Protein AF-A0A397DH26-F1 (afdb_monomer)

Foldseek 3Di:
DVVLLVVLCVLPVVPSVVLVVVLVVVLVVVVVVVVVVQVPDPDDDPVVVVVVVVVSVVVNVVVVVVSSVVSPVQQDPCWGAPDDDDPNTDNPDDDPVVCCVDCVVCPPPPPDDPPDPPDPPPPPPPPDDDDDDDDDDDDDDPVVVVVVVVVVVVVVVVVVVVVVVVVVVVVVVVVD

Mean predicted aligned error: 16.6 Å

Sequence (176 aa):
VFDFVNNWSLLRFNQINADVRAEAAVWQARAMDQQLQWRKQPTVNASQLQAANNLFADQVFDAWWALAWRLVSKFTDGFVTTGEGAGQMQIPGYPAAWLRQTEFNNWPGKTFRPPVAEMPTVLATTTSFADPLDGGNGGRGVWQSLALVVAGVAVGVWGQRVRERYARRRSYDRLL

Organism: Aphanomyces astaci (NCBI:txid112090)

pLDDT: mean 76.98, std 21.49, range [28.95, 98.5]

Solvent-accessible surface area (backbone atoms only — not comparable to full-atom values): 10808 Å² total; per-residue (Å²): 102,68,68,54,48,55,59,58,27,65,80,46,45,82,61,45,47,49,57,52,49,55,54,51,50,56,56,50,51,52,51,52,52,53,53,56,56,58,71,69,46,95,70,81,57,68,69,59,53,49,52,52,51,52,53,50,52,51,52,52,52,53,48,49,49,54,48,44,53,52,48,51,66,27,52,44,97,80,30,44,38,82,53,91,54,94,81,25,60,39,75,78,77,74,58,67,75,59,44,62,77,39,78,63,63,57,60,67,60,92,77,63,71,75,77,81,69,81,66,79,79,72,75,76,77,74,79,80,83,79,84,84,88,82,88,81,90,77,98,72,59,73,69,59,60,50,49,52,52,54,49,53,51,51,51,50,55,49,52,50,54,50,49,54,54,54,50,53,52,58,54,50,70,74,76,108

Radius of gyration: 34.17 Å; Cα contacts (8 Å, |Δi|>4): 56; chains: 1; bounding box: 88×41×90 Å

Secondary structure (DSSP, 8-state):
-HHHHHHHHGGGHHHHHHHHHHHHHHHHHHHHHHHHHHHT-SS--HHHHHHHHHHHHHHHHHHHHHHHHHHHHHS-TT-EES-SSTTSEE---S-HHHHTTSGGGGTTTTT------------------------------HHHHHHHHHHHHHHHHHHHHHHHHHHHHHHHTTT-

Structure (mmCIF, N/CA/C/O backbone):
data_AF-A0A397DH26-F1
#
_entry.id   AF-A0A397DH26-F1
#
loop_
_atom_site.group_PDB
_atom_site.id
_atom_site.type_symbol
_atom_site.label_atom_id
_atom_site.label_alt_id
_atom_site.label_comp_id
_atom_site.label_asym_id
_atom_site.label_entity_id
_atom_site.label_seq_id
_atom_site.pdbx_PDB_ins_code
_atom_site.Cartn_x
_atom_site.Cartn_y
_atom_site.Cartn_z
_atom_site.occupancy
_atom_site.B_iso_or_equiv
_atom_site.auth_seq_id
_atom_site.auth_comp_id
_atom_site.auth_asym_id
_atom_site.auth_atom_id
_atom_site.pdbx_PDB_model_num
ATOM 1 N N . VAL A 1 1 ? -12.059 1.068 -1.840 1.00 94.50 1 VAL A N 1
ATOM 2 C CA . VAL A 1 1 ? -10.580 1.166 -1.742 1.00 94.50 1 VAL A CA 1
ATOM 3 C C . VAL A 1 1 ? -9.895 -0.200 -1.743 1.00 94.50 1 VAL A C 1
ATOM 5 O O . VAL A 1 1 ? -8.936 -0.365 -2.482 1.00 94.50 1 VAL A O 1
ATOM 8 N N . PHE A 1 2 ? -10.389 -1.198 -1.000 1.00 96.94 2 PHE A N 1
ATOM 9 C CA . PHE A 1 2 ? -9.792 -2.543 -0.982 1.00 96.94 2 PHE A CA 1
ATOM 10 C C . PHE A 1 2 ? -9.694 -3.181 -2.376 1.00 96.94 2 PHE A C 1
ATOM 12 O O . PHE A 1 2 ? -8.602 -3.575 -2.774 1.00 96.94 2 PHE A O 1
ATOM 19 N N . ASP A 1 3 ? -10.779 -3.166 -3.159 1.00 97.62 3 ASP A N 1
ATOM 20 C CA . ASP A 1 3 ? -10.766 -3.685 -4.538 1.00 97.62 3 ASP A CA 1
ATOM 21 C C . ASP A 1 3 ? -9.810 -2.917 -5.452 1.00 97.62 3 ASP A C 1
ATOM 23 O O . ASP A 1 3 ? -9.165 -3.503 -6.317 1.00 97.62 3 ASP A O 1
ATOM 27 N N . PHE A 1 4 ? -9.674 -1.605 -5.237 1.00 97.00 4 PHE A N 1
ATOM 28 C CA . PHE A 1 4 ? -8.713 -0.789 -5.973 1.00 97.00 4 PHE A CA 1
ATOM 29 C C . PHE A 1 4 ? -7.282 -1.258 -5.695 1.00 97.00 4 PHE A C 1
ATOM 31 O O . PHE A 1 4 ? -6.547 -1.545 -6.633 1.00 97.00 4 PHE A O 1
ATOM 38 N N . VAL A 1 5 ? -6.906 -1.399 -4.419 1.00 97.44 5 VAL A N 1
ATOM 39 C CA . VAL A 1 5 ? -5.576 -1.899 -4.035 1.00 97.44 5 VAL A CA 1
ATOM 40 C C . VAL A 1 5 ? -5.358 -3.318 -4.562 1.00 97.44 5 VAL A C 1
ATOM 42 O O . VAL A 1 5 ? -4.279 -3.610 -5.073 1.00 97.44 5 VAL A O 1
ATOM 45 N N . ASN A 1 6 ? -6.379 -4.179 -4.503 1.00 96.12 6 ASN A N 1
ATOM 46 C CA . ASN A 1 6 ? -6.306 -5.541 -5.024 1.00 96.12 6 ASN A CA 1
ATOM 47 C C . ASN A 1 6 ? -6.006 -5.550 -6.530 1.00 96.12 6 ASN A C 1
ATOM 49 O O . ASN A 1 6 ? -5.027 -6.160 -6.956 1.00 96.12 6 ASN A O 1
ATOM 53 N N . ASN A 1 7 ? -6.777 -4.799 -7.319 1.00 95.50 7 ASN A N 1
ATOM 54 C CA . ASN A 1 7 ? -6.571 -4.682 -8.762 1.00 95.50 7 ASN A CA 1
ATOM 55 C C . ASN A 1 7 ? -5.215 -4.044 -9.098 1.00 95.50 7 ASN A C 1
ATOM 57 O O . ASN A 1 7 ? -4.496 -4.548 -9.959 1.00 95.50 7 ASN A O 1
ATOM 61 N N . TRP A 1 8 ? -4.820 -2.984 -8.385 1.00 94.25 8 TRP A N 1
ATOM 62 C CA . TRP A 1 8 ? -3.523 -2.325 -8.578 1.00 94.25 8 TRP A CA 1
ATOM 63 C C . TRP A 1 8 ? -2.354 -3.272 -8.293 1.00 94.25 8 TRP A C 1
ATOM 65 O O . TRP A 1 8 ? -1.344 -3.262 -8.995 1.00 94.25 8 TRP A O 1
ATOM 75 N N . SER A 1 9 ? -2.506 -4.149 -7.297 1.00 94.25 9 SER A N 1
ATOM 76 C CA . SER A 1 9 ? -1.474 -5.112 -6.913 1.00 94.25 9 SER A CA 1
ATOM 77 C C . SER A 1 9 ? -1.132 -6.121 -8.007 1.00 94.25 9 SER A C 1
ATOM 79 O O . SER A 1 9 ? -0.020 -6.651 -8.010 1.00 94.25 9 SER A O 1
ATOM 81 N N . LEU A 1 10 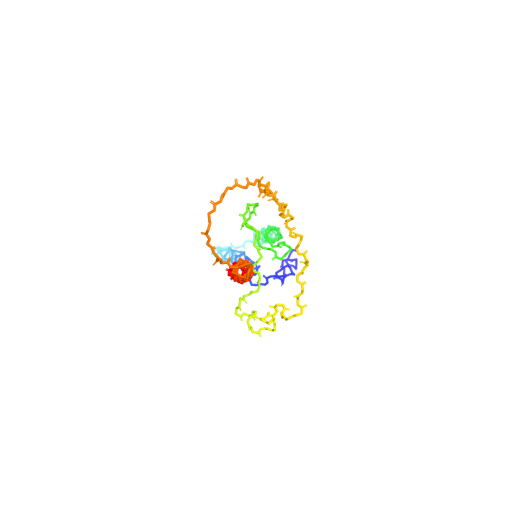? -2.029 -6.345 -8.972 1.00 91.69 10 LEU A N 1
ATOM 82 C CA . LEU A 1 10 ? -1.804 -7.270 -10.081 1.00 91.69 10 LEU A CA 1
ATOM 83 C C . LEU A 1 10 ? -0.778 -6.747 -11.093 1.00 91.69 10 LEU A C 1
ATOM 85 O O . LEU A 1 10 ? -0.089 -7.551 -11.715 1.00 91.69 10 LEU A O 1
ATOM 89 N N . LEU A 1 11 ? -0.616 -5.423 -11.220 1.00 89.06 11 LEU A N 1
ATOM 90 C CA . LEU A 1 11 ? 0.300 -4.809 -12.193 1.00 89.06 11 LEU A CA 1
ATOM 91 C C . LEU A 1 11 ? 1.757 -5.221 -11.965 1.00 89.06 11 LEU A C 1
ATOM 93 O O . LEU A 1 11 ? 2.533 -5.385 -12.905 1.00 89.06 11 LEU A O 1
ATOM 97 N N . ARG A 1 12 ? 2.141 -5.388 -10.697 1.00 88.12 12 ARG A N 1
ATOM 98 C CA . ARG A 1 12 ? 3.501 -5.756 -10.306 1.00 88.12 12 ARG A CA 1
ATOM 99 C C . ARG A 1 12 ? 3.494 -6.552 -9.011 1.00 88.12 12 ARG A C 1
ATOM 101 O O . ARG A 1 12 ? 4.016 -6.112 -7.983 1.00 88.12 12 ARG A O 1
ATOM 108 N N . PHE A 1 13 ? 2.886 -7.734 -9.088 1.00 89.12 13 PHE A N 1
ATOM 109 C CA . PHE A 1 13 ? 2.540 -8.562 -7.935 1.00 89.12 13 PHE A CA 1
ATOM 110 C C . PHE A 1 13 ? 3.671 -8.708 -6.915 1.00 89.12 13 PHE A C 1
ATOM 112 O O . PHE A 1 13 ? 3.451 -8.477 -5.731 1.00 89.12 13 PHE A O 1
ATOM 119 N N . ASN A 1 14 ? 4.888 -9.024 -7.361 1.00 88.12 14 ASN A N 1
ATOM 120 C CA . ASN A 1 14 ? 6.034 -9.267 -6.484 1.00 88.12 14 ASN A CA 1
ATOM 121 C C . ASN A 1 14 ? 6.421 -8.064 -5.606 1.00 88.12 14 ASN A C 1
ATOM 123 O O . ASN A 1 14 ? 6.775 -8.261 -4.445 1.00 88.12 14 ASN A O 1
ATOM 127 N N . GLN A 1 15 ? 6.370 -6.841 -6.142 1.00 91.25 15 GLN A N 1
ATOM 128 C CA . GLN A 1 15 ? 6.780 -5.639 -5.411 1.00 91.25 15 GLN A CA 1
ATOM 129 C C . GLN A 1 15 ? 5.602 -4.946 -4.731 1.00 91.25 15 GLN A C 1
ATOM 131 O O . GLN A 1 15 ? 5.712 -4.595 -3.560 1.00 91.25 15 GLN A O 1
ATOM 136 N N . ILE A 1 16 ? 4.458 -4.806 -5.409 1.00 94.88 16 ILE A N 1
ATOM 137 C CA . ILE A 1 16 ? 3.292 -4.145 -4.810 1.00 94.88 16 ILE A CA 1
ATOM 138 C C . ILE A 1 16 ? 2.773 -4.956 -3.619 1.00 94.88 16 ILE A C 1
ATOM 140 O O . ILE A 1 16 ? 2.513 -4.389 -2.561 1.00 94.88 16 ILE A O 1
ATOM 144 N N . ASN A 1 17 ? 2.707 -6.291 -3.719 1.00 95.62 17 ASN A N 1
ATOM 145 C CA . ASN A 1 17 ? 2.256 -7.104 -2.585 1.00 95.62 17 ASN A CA 1
ATOM 146 C C . ASN A 1 17 ? 3.265 -7.165 -1.434 1.00 95.62 17 ASN A C 1
ATOM 148 O O . ASN A 1 17 ? 2.902 -7.611 -0.348 1.00 95.62 17 ASN A O 1
ATOM 152 N N . ALA A 1 18 ? 4.521 -6.751 -1.619 1.00 95.19 18 ALA A N 1
ATOM 153 C CA . ALA A 1 18 ? 5.416 -6.552 -0.481 1.00 95.19 18 ALA A CA 1
ATOM 154 C C . ALA A 1 18 ? 4.934 -5.362 0.367 1.00 95.19 18 ALA A C 1
ATOM 156 O O . ALA A 1 18 ? 4.743 -5.517 1.572 1.00 95.19 18 ALA A O 1
ATOM 157 N N . ASP A 1 19 ? 4.631 -4.231 -0.277 1.00 96.50 19 ASP A N 1
ATOM 158 C CA . ASP A 1 19 ? 4.128 -3.025 0.390 1.00 96.50 19 ASP A CA 1
ATOM 159 C C . ASP A 1 19 ? 2.728 -3.245 0.997 1.00 96.50 19 ASP A C 1
ATOM 161 O O . ASP A 1 19 ? 2.490 -2.865 2.143 1.00 96.50 19 ASP A O 1
ATOM 165 N N . VAL A 1 20 ? 1.818 -3.917 0.276 1.00 98.00 20 VAL A N 1
ATOM 166 C CA . VAL A 1 20 ? 0.459 -4.228 0.770 1.00 98.00 20 VAL A CA 1
ATOM 167 C C . VAL A 1 20 ? 0.506 -5.136 1.999 1.00 98.00 20 VAL A C 1
ATOM 169 O O . VAL A 1 20 ? -0.190 -4.880 2.979 1.00 98.00 20 VAL A O 1
ATOM 172 N N . ARG A 1 21 ? 1.336 -6.189 1.984 1.00 97.88 21 ARG A N 1
ATOM 173 C CA . ARG A 1 21 ? 1.470 -7.093 3.139 1.00 97.88 21 ARG A CA 1
ATOM 174 C C . ARG A 1 21 ? 2.105 -6.400 4.338 1.00 97.88 21 ARG A C 1
ATOM 176 O O . ARG A 1 21 ? 1.698 -6.676 5.461 1.00 97.88 21 ARG A O 1
ATOM 183 N N . ALA A 1 22 ? 3.072 -5.511 4.107 1.00 98.00 22 ALA A N 1
ATOM 184 C CA . ALA A 1 22 ? 3.674 -4.722 5.175 1.00 98.00 22 ALA A CA 1
ATOM 185 C C . ALA A 1 22 ? 2.633 -3.820 5.858 1.00 98.00 22 ALA A C 1
ATOM 187 O O . ALA A 1 22 ? 2.549 -3.820 7.083 1.00 98.00 22 ALA A O 1
ATOM 188 N N . GLU A 1 23 ? 1.793 -3.124 5.086 1.00 98.06 23 GLU A N 1
ATOM 189 C CA . GLU A 1 23 ? 0.696 -2.314 5.636 1.00 98.06 23 GLU A CA 1
ATOM 190 C C . GLU A 1 23 ? -0.323 -3.190 6.382 1.00 98.06 23 GLU A C 1
ATOM 192 O O . GLU A 1 23 ? -0.670 -2.910 7.528 1.00 98.06 23 GLU A O 1
ATOM 197 N N . ALA A 1 24 ? -0.751 -4.305 5.780 1.00 98.00 24 ALA A N 1
ATOM 198 C CA . ALA A 1 24 ? -1.695 -5.231 6.402 1.00 98.00 24 ALA A CA 1
ATOM 199 C C . ALA A 1 24 ? -1.194 -5.755 7.758 1.00 98.00 24 ALA A C 1
ATOM 201 O O . ALA A 1 24 ? -1.971 -5.824 8.710 1.00 98.00 24 ALA A O 1
ATOM 202 N N . ALA A 1 25 ? 0.100 -6.072 7.867 1.00 98.44 25 ALA A N 1
ATOM 203 C CA . ALA A 1 25 ? 0.703 -6.550 9.107 1.00 98.44 25 ALA A CA 1
ATOM 204 C C . ALA A 1 25 ? 0.611 -5.515 10.244 1.00 98.44 25 ALA A C 1
ATOM 206 O O . ALA A 1 25 ? 0.343 -5.893 11.385 1.00 98.44 25 ALA A O 1
ATOM 207 N N . VAL A 1 26 ? 0.764 -4.218 9.943 1.00 98.06 26 VAL 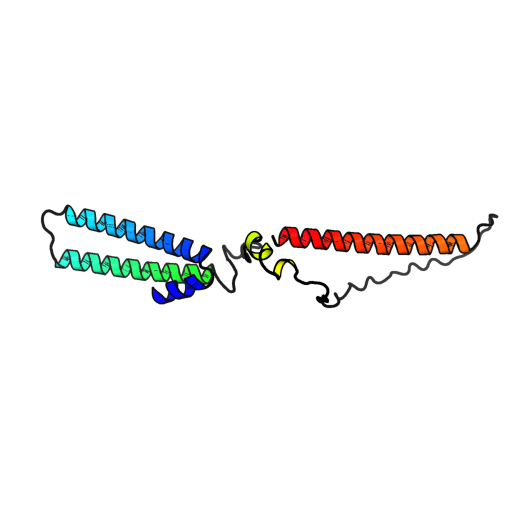A N 1
ATOM 208 C CA . VAL A 1 26 ? 0.608 -3.134 10.933 1.00 98.06 26 VAL A CA 1
ATOM 209 C C . VAL A 1 26 ? -0.808 -3.130 11.508 1.00 98.06 26 VAL A C 1
ATOM 211 O O . VAL A 1 26 ? -0.990 -3.116 12.727 1.00 98.06 26 VAL A O 1
ATOM 214 N N . TRP A 1 27 ? -1.823 -3.187 10.646 1.00 98.19 27 TRP A N 1
ATOM 215 C CA . TRP A 1 27 ? -3.224 -3.147 11.077 1.00 98.19 27 TRP A CA 1
ATOM 216 C C . TRP A 1 27 ? -3.662 -4.428 11.781 1.00 98.19 27 TRP A C 1
ATOM 218 O O . TRP A 1 27 ? -4.397 -4.362 12.765 1.00 98.19 27 TRP A O 1
ATOM 228 N N . GLN A 1 28 ? -3.157 -5.582 11.347 1.00 98.19 28 GLN A N 1
ATOM 229 C CA . GLN A 1 28 ? -3.381 -6.853 12.034 1.00 98.19 28 GLN A CA 1
ATOM 230 C C . GLN A 1 28 ? -2.801 -6.842 13.450 1.00 98.19 28 GLN A C 1
ATOM 232 O O . GLN A 1 28 ? -3.500 -7.221 14.387 1.00 98.19 28 GLN A O 1
ATOM 237 N N . ALA A 1 29 ? -1.564 -6.368 13.627 1.00 98.19 29 ALA A N 1
ATOM 238 C CA . ALA A 1 29 ? -0.949 -6.264 14.949 1.00 98.19 29 ALA A CA 1
ATOM 239 C C . ALA A 1 29 ? -1.767 -5.350 15.875 1.00 98.19 29 ALA A C 1
ATOM 241 O O . ALA A 1 29 ? -2.129 -5.751 16.980 1.00 98.19 29 ALA A O 1
ATOM 242 N N . ARG A 1 30 ? -2.164 -4.168 15.385 1.00 97.69 30 ARG A N 1
ATOM 243 C CA . ARG A 1 30 ? -3.006 -3.233 16.148 1.00 97.69 30 ARG A CA 1
ATOM 244 C C . ARG A 1 30 ? -4.359 -3.832 16.533 1.00 97.69 30 ARG A C 1
ATOM 246 O O . ARG A 1 30 ? -4.797 -3.636 17.664 1.00 97.69 30 ARG A O 1
ATOM 253 N N . ALA A 1 31 ? -5.004 -4.570 15.628 1.00 97.06 31 ALA A N 1
ATOM 254 C CA . ALA A 1 31 ? -6.265 -5.250 15.919 1.00 97.06 31 ALA A CA 1
ATOM 255 C C . ALA A 1 31 ? -6.102 -6.288 17.041 1.00 97.06 31 ALA A C 1
ATOM 257 O O . ALA A 1 31 ? -6.926 -6.343 17.956 1.00 97.06 31 ALA A O 1
ATOM 258 N N . MET A 1 32 ? -5.024 -7.080 17.000 1.00 97.12 32 MET A N 1
ATOM 259 C CA . MET A 1 32 ? -4.724 -8.077 18.034 1.00 97.12 32 MET A CA 1
ATOM 260 C C . MET A 1 32 ? -4.458 -7.416 19.388 1.00 97.12 32 MET A C 1
ATOM 262 O O . MET A 1 32 ? -5.031 -7.834 20.396 1.00 97.12 32 MET A O 1
ATOM 266 N N . ASP A 1 33 ? -3.664 -6.345 19.416 1.00 96.56 33 ASP A N 1
ATOM 267 C CA . ASP A 1 33 ? -3.382 -5.592 20.641 1.00 96.56 33 ASP A CA 1
ATOM 268 C C . ASP A 1 33 ? -4.655 -4.991 21.243 1.00 96.56 33 ASP A C 1
ATOM 270 O O . ASP A 1 33 ? -4.910 -5.133 22.443 1.00 96.56 33 ASP A O 1
ATOM 274 N N . GLN A 1 34 ? -5.501 -4.375 20.414 1.00 94.69 34 GLN A N 1
ATOM 275 C CA . GLN A 1 34 ? -6.769 -3.801 20.859 1.00 94.69 34 GLN A CA 1
ATOM 276 C C . GLN A 1 34 ? -7.716 -4.888 21.386 1.00 94.69 34 GLN A C 1
ATOM 278 O O . GLN A 1 34 ? -8.342 -4.715 22.433 1.00 94.69 34 GLN A O 1
ATOM 283 N N . GLN A 1 35 ? -7.780 -6.046 20.724 1.00 93.38 35 GLN A N 1
ATOM 284 C CA . GLN A 1 35 ? -8.575 -7.180 21.194 1.00 93.38 35 GLN A CA 1
ATOM 285 C C . GLN A 1 35 ? -8.077 -7.706 22.549 1.00 93.38 35 GLN A C 1
ATOM 287 O O . GLN A 1 35 ? -8.889 -8.009 23.427 1.00 93.38 35 GLN A O 1
ATOM 292 N N . LEU A 1 36 ? -6.759 -7.803 22.748 1.00 94.88 36 LEU A N 1
ATOM 293 C CA . LEU A 1 36 ? -6.171 -8.205 24.028 1.00 94.88 36 LEU A CA 1
ATOM 294 C C . LEU A 1 36 ? -6.489 -7.204 25.142 1.00 94.88 36 LEU A C 1
ATOM 296 O O . LEU A 1 36 ? -6.748 -7.622 26.270 1.00 94.88 36 LEU A O 1
ATOM 300 N N . GLN A 1 37 ? -6.498 -5.903 24.846 1.00 93.31 37 GLN A N 1
ATOM 301 C CA . GLN A 1 37 ? -6.887 -4.871 25.809 1.00 93.31 37 GLN A CA 1
ATOM 302 C C . GLN A 1 37 ? -8.355 -5.008 26.224 1.00 93.31 37 GLN A C 1
ATOM 304 O O . GLN A 1 37 ? -8.644 -5.001 27.420 1.00 93.31 37 GLN A O 1
ATOM 309 N N . TRP A 1 38 ? -9.268 -5.218 25.271 1.00 92.88 38 TRP A N 1
ATOM 310 C CA . TRP A 1 38 ? -10.689 -5.428 25.572 1.00 92.88 38 TRP A CA 1
ATOM 311 C C . TRP A 1 38 ? -10.936 -6.665 26.434 1.00 92.88 38 TRP A C 1
ATOM 313 O O . TRP A 1 38 ? -11.723 -6.608 27.373 1.00 92.88 38 TRP A O 1
ATOM 323 N N . ARG A 1 39 ? -10.219 -7.765 26.179 1.00 91.81 39 ARG A N 1
ATOM 324 C CA . ARG A 1 39 ? -10.331 -8.999 26.980 1.00 91.81 39 ARG A CA 1
ATOM 325 C C . ARG A 1 39 ? -9.870 -8.844 28.431 1.00 91.81 39 ARG A C 1
ATOM 327 O O . ARG A 1 39 ? -10.257 -9.654 29.264 1.00 91.81 39 ARG A O 1
ATOM 334 N N . LYS A 1 40 ? -9.031 -7.850 28.733 1.00 93.75 40 LYS A N 1
ATOM 335 C CA . LYS A 1 40 ? -8.562 -7.567 30.100 1.00 93.75 40 LYS A CA 1
ATOM 336 C C . LYS A 1 40 ? -9.552 -6.724 30.903 1.00 93.75 40 LYS A C 1
ATOM 338 O O . LYS A 1 40 ? -9.370 -6.592 32.111 1.00 93.75 40 LYS A O 1
ATOM 343 N N . GLN A 1 41 ? -10.558 -6.129 30.261 1.00 92.19 41 GLN A N 1
ATOM 344 C CA . GLN A 1 41 ? -11.526 -5.309 30.974 1.00 92.19 41 GLN A CA 1
ATOM 345 C C . GLN A 1 41 ? -12.503 -6.199 31.759 1.00 92.19 41 GLN A C 1
ATOM 347 O O . GLN A 1 41 ? -13.067 -7.131 31.187 1.00 92.19 41 GLN A O 1
ATOM 352 N N . PRO A 1 42 ? -12.723 -5.927 33.060 1.00 89.44 42 PRO A N 1
ATOM 353 C CA . PRO A 1 42 ? -13.592 -6.746 33.909 1.00 89.44 42 PRO A CA 1
ATOM 354 C C . PRO A 1 42 ? -15.066 -6.666 33.491 1.00 89.44 42 PRO A C 1
ATOM 356 O O . PRO A 1 42 ? -15.825 -7.609 33.694 1.00 89.44 42 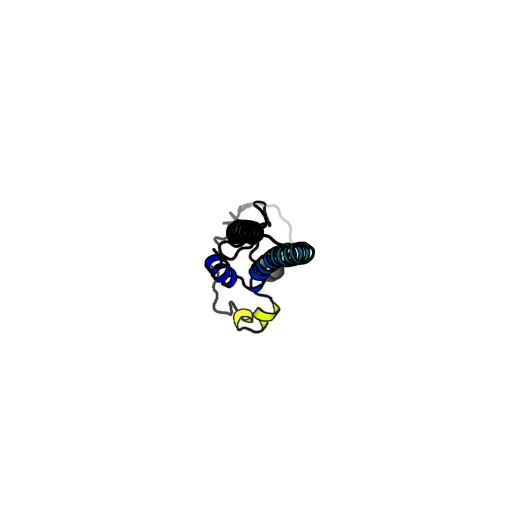PRO A O 1
ATOM 359 N N . THR A 1 43 ? -15.466 -5.550 32.884 1.00 91.94 43 THR A N 1
ATOM 360 C CA . THR A 1 43 ? -16.772 -5.343 32.264 1.00 91.94 43 THR A CA 1
ATOM 361 C C . THR A 1 43 ? -16.575 -4.588 30.956 1.00 91.94 43 THR A C 1
ATOM 363 O O . THR A 1 43 ? -15.758 -3.674 30.876 1.00 91.94 43 THR A O 1
ATOM 366 N N . VAL A 1 44 ? -17.318 -4.975 29.918 1.00 88.44 44 VAL A N 1
ATOM 367 C CA . VAL A 1 44 ? -17.263 -4.328 28.602 1.00 88.44 44 VAL A CA 1
ATOM 368 C C . VAL A 1 44 ? -18.638 -3.769 28.285 1.00 88.44 44 VAL A C 1
ATOM 370 O O . VAL A 1 44 ? -19.618 -4.510 28.214 1.00 88.44 44 VAL A O 1
ATOM 373 N N . ASN A 1 45 ? -18.718 -2.456 28.086 1.00 93.81 45 ASN A N 1
ATOM 374 C CA . ASN A 1 45 ? -19.934 -1.823 27.598 1.00 93.81 45 ASN A CA 1
ATOM 375 C C . ASN A 1 45 ? -20.021 -1.987 26.073 1.00 93.81 45 ASN A C 1
ATOM 377 O O . ASN A 1 45 ? -19.113 -1.582 25.345 1.00 93.81 45 ASN A O 1
ATOM 381 N N . ALA A 1 46 ? -21.132 -2.546 25.588 1.00 93.31 46 ALA A N 1
ATOM 382 C CA . ALA A 1 46 ? -21.362 -2.772 24.165 1.00 93.31 46 ALA A CA 1
ATOM 383 C C . ALA A 1 46 ? -21.243 -1.488 23.323 1.00 93.31 46 ALA A C 1
ATOM 385 O O . ALA A 1 46 ? -20.672 -1.534 22.235 1.00 93.31 46 ALA A O 1
ATOM 386 N N . SER A 1 47 ? -21.707 -0.336 23.828 1.00 95.88 47 SER A N 1
ATOM 387 C CA . SER A 1 47 ? -21.625 0.930 23.085 1.00 95.88 47 SER A CA 1
ATOM 388 C C . SER A 1 47 ? -20.187 1.431 22.944 1.00 95.88 47 SER A C 1
ATOM 390 O O . SER A 1 47 ? -19.809 1.937 21.889 1.00 95.88 47 SER A O 1
ATOM 392 N N . GLN A 1 48 ? -19.359 1.237 23.975 1.00 93.50 48 GLN A N 1
ATOM 393 C CA . GLN A 1 48 ? -17.938 1.593 23.944 1.00 93.50 48 GLN A CA 1
ATOM 394 C C . GLN A 1 48 ? -17.161 0.683 22.990 1.00 93.50 48 GLN A C 1
ATOM 396 O O . GLN A 1 48 ? -16.352 1.171 22.202 1.00 93.50 48 GLN A O 1
ATOM 401 N N . LEU A 1 49 ? -17.442 -0.623 23.019 1.00 94.44 49 LEU A N 1
ATOM 402 C CA . LEU A 1 49 ? -16.832 -1.581 22.098 1.00 94.44 49 LEU A CA 1
ATOM 403 C C . LEU A 1 49 ? -17.209 -1.271 20.644 1.00 94.44 49 LEU A C 1
ATOM 405 O O . LEU A 1 49 ? -16.345 -1.263 19.770 1.00 94.44 49 LEU A O 1
ATOM 409 N N . GLN A 1 50 ? -18.483 -0.967 20.388 1.00 95.88 50 GLN A N 1
ATOM 410 C CA . GLN A 1 50 ? -18.953 -0.570 19.063 1.00 95.88 50 GLN A CA 1
ATOM 411 C C . GLN A 1 50 ? -18.259 0.708 18.580 1.00 95.88 50 GLN A C 1
ATOM 413 O O . GLN A 1 50 ? -17.750 0.732 17.462 1.00 95.88 50 GLN A O 1
ATOM 418 N N . ALA A 1 51 ? -18.192 1.749 19.416 1.00 96.19 51 ALA A N 1
ATOM 419 C CA . ALA A 1 51 ? -17.519 2.997 19.063 1.00 96.19 51 ALA A CA 1
ATOM 420 C C . ALA A 1 51 ? -16.033 2.774 18.738 1.00 96.19 51 ALA A C 1
ATOM 422 O O . ALA A 1 51 ? -15.526 3.316 17.758 1.00 96.19 51 ALA A O 1
ATOM 423 N N . ALA A 1 52 ? -15.347 1.932 19.513 1.00 95.06 52 ALA A N 1
ATOM 424 C CA . ALA A 1 52 ? -13.943 1.615 19.283 1.00 95.06 52 ALA A CA 1
ATOM 425 C C . ALA A 1 52 ? -13.707 0.801 18.002 1.00 95.06 52 ALA A C 1
ATOM 427 O O . ALA A 1 52 ? -12.723 1.049 17.306 1.00 95.06 52 ALA A O 1
ATOM 428 N N . ASN A 1 53 ? -14.600 -0.136 17.673 1.00 96.00 53 ASN A N 1
ATOM 429 C CA . ASN A 1 53 ? -14.520 -0.905 16.431 1.00 96.00 53 ASN A CA 1
ATOM 430 C C . ASN A 1 53 ? -14.804 -0.034 15.203 1.00 96.00 53 ASN A C 1
ATOM 432 O O . ASN A 1 53 ? -14.099 -0.156 14.205 1.00 96.00 53 ASN A O 1
ATOM 436 N N . ASN A 1 54 ? -15.789 0.866 15.284 1.00 98.06 54 ASN A N 1
ATOM 437 C CA . ASN A 1 54 ? -16.078 1.816 14.209 1.00 98.06 54 ASN A CA 1
ATOM 438 C C . ASN A 1 54 ? -14.887 2.751 13.974 1.00 98.06 54 ASN A C 1
ATOM 440 O O . ASN A 1 54 ? -14.422 2.868 12.847 1.00 98.06 54 ASN A O 1
ATOM 444 N N . LEU A 1 55 ? -14.316 3.313 15.046 1.00 97.69 55 LEU A N 1
ATOM 445 C CA . LEU A 1 55 ? -13.114 4.143 14.948 1.00 97.69 55 LEU A CA 1
ATOM 446 C C . LEU A 1 55 ? -11.935 3.376 14.330 1.00 97.69 55 LEU A C 1
ATOM 448 O O . LEU A 1 55 ? -11.194 3.924 13.519 1.00 97.69 55 LEU A O 1
ATOM 452 N N . PHE A 1 56 ? -11.741 2.112 14.709 1.00 98.06 56 PHE A N 1
ATOM 453 C CA . PHE A 1 56 ? -10.701 1.279 14.111 1.00 98.06 56 PHE A CA 1
ATOM 454 C C . PHE A 1 56 ? -10.954 1.043 12.613 1.00 98.06 56 PHE A C 1
ATOM 456 O O . PHE A 1 56 ? -10.020 1.130 11.819 1.00 98.06 56 PHE A O 1
ATOM 463 N N . ALA A 1 57 ? -12.203 0.786 12.215 1.00 98.06 57 ALA A N 1
ATOM 464 C CA . ALA A 1 57 ? -12.575 0.609 10.814 1.00 98.06 57 ALA A CA 1
ATOM 465 C C . ALA A 1 57 ? -12.312 1.875 9.981 1.00 98.06 57 ALA A C 1
ATOM 467 O O . ALA A 1 57 ? -11.736 1.765 8.898 1.00 98.06 57 ALA A O 1
ATOM 468 N N . ASP A 1 58 ? -12.648 3.056 10.509 1.00 98.50 58 ASP A N 1
ATOM 469 C CA . ASP A 1 58 ? -12.365 4.345 9.864 1.00 98.50 58 ASP A CA 1
ATOM 470 C C . ASP A 1 58 ? -10.854 4.540 9.666 1.00 98.50 58 ASP A C 1
ATOM 472 O O . ASP A 1 58 ? -10.390 4.851 8.570 1.00 98.50 58 ASP A O 1
ATOM 476 N N . GLN A 1 59 ? -10.054 4.241 10.694 1.00 98.44 59 GLN A N 1
ATOM 477 C CA . GLN A 1 59 ? -8.594 4.332 10.613 1.00 98.44 59 GLN A CA 1
ATOM 478 C C . GLN A 1 59 ? -7.992 3.378 9.573 1.00 98.44 59 GLN A C 1
ATOM 480 O O . GLN A 1 59 ? -7.082 3.767 8.838 1.00 98.44 59 GLN A O 1
ATOM 485 N N . VAL A 1 60 ? -8.483 2.135 9.499 1.00 98.50 60 VAL A N 1
ATOM 486 C CA . VAL A 1 60 ? -8.054 1.171 8.473 1.00 98.50 60 VAL A CA 1
ATOM 487 C C . VAL A 1 60 ? -8.425 1.678 7.084 1.00 98.50 60 VAL A C 1
ATOM 489 O O . VAL A 1 60 ? -7.616 1.578 6.162 1.00 98.50 60 VAL A O 1
ATOM 492 N N . PHE A 1 61 ? -9.631 2.223 6.922 1.00 98.31 61 PHE A N 1
ATOM 493 C CA . PHE A 1 61 ? -10.102 2.766 5.653 1.00 98.31 61 PHE A CA 1
ATOM 494 C C . PHE A 1 61 ? -9.223 3.925 5.166 1.00 98.31 61 PHE A C 1
ATOM 496 O O . PHE A 1 61 ? -8.768 3.903 4.017 1.00 98.31 61 PHE A O 1
ATOM 503 N N . ASP A 1 62 ? -8.919 4.883 6.042 1.00 98.50 62 ASP A N 1
ATOM 504 C CA . ASP A 1 62 ? -8.055 6.027 5.735 1.00 98.50 62 ASP A CA 1
ATOM 505 C C . ASP A 1 62 ? -6.634 5.584 5.379 1.00 98.50 62 ASP A C 1
ATOM 507 O O . ASP A 1 62 ? -6.042 6.046 4.399 1.00 98.50 62 ASP A O 1
ATOM 511 N N . ALA A 1 63 ? -6.093 4.625 6.128 1.00 98.38 63 ALA A N 1
ATOM 512 C CA . ALA A 1 63 ? -4.776 4.072 5.855 1.00 98.38 63 ALA A CA 1
ATOM 513 C C . ALA A 1 63 ? -4.720 3.310 4.530 1.00 98.38 63 ALA A C 1
ATOM 515 O O . ALA A 1 63 ? -3.729 3.407 3.807 1.00 98.38 63 ALA A O 1
ATOM 516 N N . TRP A 1 64 ? -5.792 2.604 4.158 1.00 98.44 64 TRP A N 1
ATOM 517 C CA . TRP A 1 64 ? -5.868 1.939 2.858 1.00 98.44 64 TRP A CA 1
ATOM 518 C C . TRP A 1 64 ? -5.909 2.936 1.701 1.00 98.44 64 TRP A C 1
ATOM 520 O O . TRP A 1 64 ? -5.341 2.666 0.642 1.00 98.44 64 TRP A O 1
ATOM 530 N N . TRP A 1 65 ? -6.532 4.100 1.894 1.00 98.50 65 TRP A N 1
ATOM 531 C CA . TRP A 1 65 ? -6.460 5.192 0.925 1.00 98.50 65 TRP A CA 1
ATOM 532 C C . TRP A 1 65 ? -5.061 5.796 0.840 1.00 98.50 65 TRP A C 1
ATOM 534 O O . TRP A 1 65 ? -4.552 5.993 -0.263 1.00 98.50 65 TRP A O 1
ATOM 544 N N . ALA A 1 66 ? -4.404 6.033 1.974 1.00 98.44 66 ALA A N 1
ATOM 545 C CA . ALA A 1 66 ? -3.022 6.503 1.990 1.00 98.44 66 ALA A CA 1
ATOM 546 C C . ALA A 1 66 ? -2.076 5.508 1.290 1.00 98.44 66 ALA A C 1
ATOM 548 O O . ALA A 1 66 ? -1.232 5.907 0.482 1.00 98.44 66 ALA A O 1
ATOM 549 N N . LEU A 1 67 ? -2.257 4.205 1.535 1.00 98.25 67 LEU A N 1
ATOM 550 C CA . LEU A 1 67 ? -1.558 3.139 0.821 1.00 98.25 67 LEU A CA 1
ATOM 551 C C . LEU A 1 67 ? -1.843 3.210 -0.680 1.00 98.2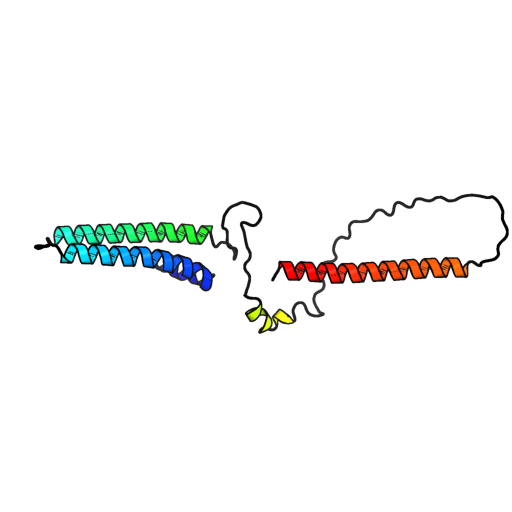5 67 LEU A C 1
ATOM 553 O O . LEU A 1 67 ? -0.899 3.197 -1.463 1.00 98.25 67 LEU A O 1
ATOM 557 N N . ALA A 1 68 ? -3.110 3.308 -1.088 1.00 97.75 68 ALA A N 1
ATOM 558 C CA . ALA A 1 68 ? -3.495 3.385 -2.495 1.00 97.75 68 ALA A CA 1
ATOM 559 C C . ALA A 1 68 ? -2.755 4.517 -3.224 1.00 97.75 68 ALA A C 1
ATOM 561 O O . ALA A 1 68 ? -2.144 4.275 -4.265 1.00 97.75 68 ALA A O 1
ATOM 562 N N . TRP A 1 69 ? -2.716 5.721 -2.649 1.00 96.94 69 TRP A N 1
ATOM 563 C CA . TRP A 1 69 ? -1.999 6.850 -3.247 1.00 96.94 69 TRP A CA 1
ATOM 564 C C . TRP A 1 69 ? -0.489 6.639 -3.308 1.00 96.94 69 TRP A C 1
ATOM 566 O O . TRP A 1 69 ? 0.131 6.949 -4.325 1.00 96.94 69 TRP A O 1
ATOM 576 N N . ARG A 1 70 ? 0.101 6.046 -2.265 1.00 95.81 70 ARG A N 1
ATOM 577 C CA . ARG A 1 70 ? 1.521 5.675 -2.253 1.00 95.81 70 ARG A CA 1
ATOM 578 C C . ARG A 1 70 ? 1.854 4.632 -3.320 1.00 95.81 70 ARG A C 1
ATOM 580 O O . ARG A 1 70 ? 2.918 4.701 -3.925 1.00 95.81 70 ARG A O 1
ATOM 587 N N . LEU A 1 71 ? 0.961 3.674 -3.566 1.00 95.88 71 LEU A N 1
ATOM 588 C CA . LEU A 1 71 ? 1.142 2.681 -4.622 1.00 95.88 71 LEU A CA 1
ATOM 589 C C . LEU A 1 71 ? 1.046 3.310 -6.013 1.00 95.88 71 LEU A C 1
ATOM 591 O O . LEU A 1 71 ? 1.850 2.969 -6.875 1.00 95.88 71 LEU A O 1
ATOM 595 N N . VAL A 1 72 ? 0.104 4.231 -6.228 1.00 94.81 72 VAL A N 1
ATOM 596 C CA . VAL A 1 72 ? -0.047 4.936 -7.511 1.00 94.81 72 VAL A CA 1
ATOM 597 C C . VAL A 1 72 ? 1.175 5.800 -7.816 1.00 94.81 72 VAL A C 1
ATOM 599 O O . VAL A 1 72 ? 1.679 5.765 -8.935 1.00 94.81 72 VAL A O 1
ATOM 602 N N . SER A 1 73 ? 1.689 6.543 -6.832 1.00 93.12 73 SER A N 1
ATOM 603 C CA . SER A 1 73 ? 2.857 7.408 -7.040 1.00 93.12 73 SER A CA 1
ATOM 604 C C . SER A 1 73 ? 4.152 6.617 -7.237 1.00 93.12 73 SER A C 1
ATOM 606 O O . SER A 1 73 ? 4.976 6.974 -8.077 1.00 93.12 73 SER A O 1
ATOM 608 N N . LYS A 1 74 ? 4.328 5.523 -6.488 1.00 93.81 74 LYS A N 1
ATOM 609 C CA . LYS A 1 74 ? 5.524 4.676 -6.564 1.00 93.81 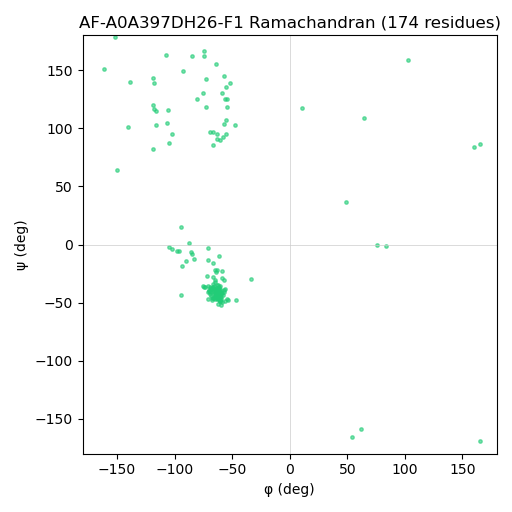74 LYS A CA 1
ATOM 610 C C . LYS A 1 74 ? 5.540 3.787 -7.804 1.00 93.81 74 LYS A C 1
ATOM 612 O O . LYS A 1 74 ? 6.615 3.533 -8.337 1.00 93.81 74 LYS A O 1
ATOM 617 N N . PHE A 1 75 ? 4.390 3.282 -8.244 1.00 93.06 75 PHE A N 1
ATOM 618 C CA . PHE A 1 75 ? 4.289 2.323 -9.345 1.00 93.06 75 PHE A CA 1
ATOM 619 C C . PHE A 1 75 ? 3.461 2.910 -10.484 1.00 93.06 75 PHE A C 1
ATOM 621 O O . PHE A 1 75 ? 2.275 2.621 -10.611 1.00 93.06 75 PHE A O 1
ATOM 628 N N . THR A 1 76 ? 4.096 3.722 -11.325 1.00 86.81 76 THR A N 1
ATOM 629 C CA . THR A 1 76 ? 3.458 4.359 -12.483 1.00 86.81 76 THR A CA 1
ATOM 630 C C . THR A 1 76 ? 4.118 3.897 -13.776 1.00 86.81 76 THR A C 1
ATOM 632 O O . THR A 1 76 ? 5.334 3.746 -13.814 1.00 86.81 76 THR A O 1
ATOM 635 N N . ASP A 1 77 ? 3.327 3.627 -14.815 1.00 84.19 77 ASP A N 1
ATOM 636 C CA . ASP A 1 77 ? 3.795 3.270 -16.169 1.00 84.19 77 ASP A CA 1
ATOM 637 C C . ASP A 1 77 ? 4.878 2.162 -16.223 1.00 84.19 77 ASP A C 1
ATOM 639 O O . ASP A 1 77 ? 5.836 2.204 -16.987 1.00 84.19 77 ASP A O 1
ATOM 643 N N . GLY A 1 78 ? 4.776 1.160 -15.342 1.00 82.06 78 GLY A N 1
ATOM 644 C CA . GLY A 1 78 ? 5.757 0.067 -15.248 1.00 82.06 78 GLY A CA 1
ATOM 645 C C . GLY A 1 78 ? 7.080 0.434 -14.559 1.00 82.06 78 GLY A C 1
ATOM 646 O O . GLY A 1 78 ? 7.935 -0.438 -14.366 1.00 82.06 78 GLY A O 1
ATOM 647 N N . PHE A 1 79 ? 7.236 1.683 -14.127 1.00 88.31 79 PHE A N 1
ATOM 648 C CA . PHE A 1 79 ? 8.367 2.151 -13.343 1.00 88.31 79 PHE A CA 1
ATOM 649 C C . PHE A 1 79 ? 8.180 1.897 -11.849 1.00 88.31 79 PHE A C 1
ATOM 651 O O . PHE A 1 79 ? 7.080 1.673 -11.339 1.00 88.31 79 PHE A O 1
ATOM 658 N N . VAL A 1 80 ? 9.302 1.958 -11.139 1.00 92.06 80 VAL A N 1
ATOM 659 C CA . VAL A 1 80 ? 9.350 2.117 -9.688 1.00 92.06 80 VAL A CA 1
ATOM 660 C C . VAL A 1 80 ? 10.022 3.441 -9.392 1.00 92.06 80 VAL A C 1
ATOM 662 O O . VAL A 1 80 ? 11.209 3.612 -9.676 1.00 92.06 80 VAL A O 1
ATOM 665 N N . THR A 1 81 ? 9.255 4.354 -8.815 1.00 92.31 81 THR A N 1
ATOM 666 C CA . THR A 1 81 ? 9.679 5.711 -8.495 1.00 92.31 81 THR A CA 1
ATOM 667 C C . THR A 1 81 ? 9.902 5.825 -6.993 1.00 92.31 81 THR A C 1
ATOM 669 O O . THR A 1 81 ? 8.982 5.659 -6.194 1.00 92.31 81 THR A O 1
ATOM 672 N N . THR A 1 82 ? 11.143 6.084 -6.592 1.00 89.06 82 THR A N 1
ATOM 673 C CA . THR A 1 82 ? 11.540 6.344 -5.199 1.00 89.06 82 THR A CA 1
ATOM 674 C C . THR A 1 82 ? 11.768 7.831 -4.919 1.00 89.06 82 THR A C 1
ATOM 676 O O . THR A 1 82 ? 12.007 8.201 -3.772 1.00 89.06 82 THR A O 1
ATOM 679 N N . GLY A 1 83 ? 11.658 8.676 -5.947 1.00 89.25 83 GLY A N 1
ATOM 680 C CA . GLY A 1 83 ? 11.732 10.133 -5.886 1.00 89.25 83 GLY A CA 1
ATOM 681 C C . GLY A 1 83 ? 11.921 10.741 -7.282 1.00 89.25 83 GLY A C 1
ATOM 682 O O . GLY A 1 83 ? 11.785 10.043 -8.285 1.00 89.25 83 GLY A O 1
ATOM 683 N N . GLU A 1 84 ? 12.221 12.037 -7.349 1.00 87.25 84 GLU A N 1
ATOM 684 C CA . GLU A 1 84 ? 12.259 12.815 -8.603 1.00 87.25 84 GLU A CA 1
ATOM 685 C C . GLU A 1 84 ? 13.674 12.989 -9.187 1.00 87.25 84 GLU A C 1
ATOM 687 O O . GLU A 1 84 ? 13.850 13.528 -10.279 1.00 87.25 84 GLU A O 1
ATOM 692 N N . GLY A 1 85 ? 14.708 12.544 -8.467 1.00 85.38 85 GLY A N 1
ATOM 693 C CA . GLY A 1 85 ? 16.098 12.674 -8.899 1.00 85.38 85 GLY A CA 1
ATOM 694 C C . GLY A 1 85 ? 16.494 11.707 -10.021 1.00 85.38 85 GLY A C 1
ATOM 695 O O . GLY A 1 85 ? 15.879 10.660 -10.235 1.00 85.38 85 GLY A O 1
ATOM 696 N N . ALA A 1 86 ? 17.601 12.010 -10.703 1.00 80.00 86 ALA A N 1
ATOM 697 C CA . ALA A 1 86 ? 18.188 11.096 -11.682 1.00 80.00 86 ALA A CA 1
ATOM 698 C C . ALA A 1 86 ? 18.494 9.726 -11.036 1.00 80.00 86 ALA A C 1
ATOM 700 O O . ALA A 1 86 ? 19.180 9.647 -10.018 1.00 80.00 86 ALA A O 1
ATOM 701 N N . GLY A 1 87 ? 17.974 8.643 -11.623 1.00 82.94 87 GLY A N 1
ATOM 702 C CA . GLY A 1 87 ? 18.126 7.274 -11.105 1.00 82.94 87 GLY A CA 1
ATOM 703 C C . GLY A 1 87 ? 17.125 6.863 -10.015 1.00 82.94 87 GLY A C 1
ATOM 704 O O . GLY A 1 87 ? 17.142 5.709 -9.584 1.00 82.94 87 GLY A O 1
ATOM 705 N N . GLN A 1 88 ? 16.226 7.759 -9.596 1.00 88.44 88 GLN A N 1
ATOM 706 C CA . GLN A 1 88 ? 15.133 7.442 -8.664 1.00 88.44 88 GLN A CA 1
ATOM 707 C C . GLN A 1 88 ? 13.869 6.927 -9.363 1.00 88.44 88 GLN A C 1
ATOM 709 O O . GLN A 1 88 ? 12.892 6.589 -8.706 1.00 88.44 88 GLN A O 1
ATOM 714 N N . MET A 1 89 ? 13.912 6.807 -10.686 1.00 89.88 89 MET A N 1
ATOM 715 C CA . MET A 1 89 ? 12.908 6.145 -11.505 1.00 89.88 89 MET A CA 1
ATOM 716 C C . MET A 1 89 ? 13.579 4.962 -12.196 1.00 89.88 89 MET A C 1
ATOM 718 O O . MET A 1 89 ? 14.535 5.133 -12.955 1.00 89.88 89 MET A O 1
ATOM 722 N N . GLN A 1 90 ? 13.124 3.752 -11.884 1.00 88.31 90 GLN A N 1
ATOM 723 C CA . GLN A 1 90 ? 13.740 2.513 -12.355 1.00 88.31 90 GLN A CA 1
ATOM 724 C C . GLN A 1 90 ? 12.753 1.715 -13.199 1.00 88.31 90 GLN A C 1
ATOM 726 O O . GLN A 1 90 ? 11.570 1.652 -12.868 1.00 88.31 90 GLN A O 1
ATOM 731 N N . ILE A 1 91 ? 13.257 1.061 -14.250 1.00 86.31 91 ILE A N 1
ATOM 732 C CA . ILE A 1 91 ? 12.530 0.046 -15.026 1.00 86.31 91 ILE A CA 1
ATOM 733 C C . ILE A 1 91 ? 13.093 -1.319 -14.618 1.00 86.31 91 ILE A C 1
ATOM 735 O O . ILE A 1 91 ? 14.039 -1.811 -15.227 1.00 86.31 91 ILE A O 1
ATOM 739 N N . PRO A 1 92 ? 12.565 -1.939 -13.559 1.00 79.25 92 PRO A N 1
ATOM 740 C CA . PRO A 1 92 ? 13.148 -3.150 -12.978 1.00 79.25 92 PRO A CA 1
ATOM 741 C C . PRO A 1 92 ? 13.010 -4.421 -13.831 1.00 79.25 92 PRO A C 1
ATOM 743 O O . PRO A 1 92 ? 13.526 -5.458 -13.426 1.00 79.25 92 PRO A O 1
ATOM 746 N N . GLY A 1 93 ? 12.332 -4.356 -14.984 1.00 81.06 93 GLY A N 1
ATOM 747 C CA . GLY A 1 93 ? 12.247 -5.450 -15.952 1.00 81.06 93 GLY A CA 1
ATOM 748 C C . GLY A 1 93 ? 11.757 -6.785 -15.374 1.00 81.06 93 GLY A C 1
ATOM 749 O O . GLY A 1 93 ? 11.213 -6.867 -14.268 1.00 81.06 93 GLY A O 1
ATOM 750 N N . TYR A 1 94 ? 11.951 -7.851 -16.151 1.00 80.00 94 TYR A N 1
ATOM 751 C CA . TYR A 1 94 ? 11.812 -9.223 -15.667 1.00 80.00 94 TYR A CA 1
ATOM 752 C C . TYR A 1 94 ? 13.170 -9.753 -15.192 1.00 80.00 94 TYR A C 1
ATOM 754 O O . TYR A 1 94 ? 14.197 -9.383 -15.762 1.00 80.00 94 TYR A O 1
ATOM 762 N N . PRO A 1 95 ? 13.210 -10.662 -14.200 1.00 81.75 95 PRO A N 1
ATOM 763 C CA . PRO A 1 95 ? 14.461 -11.265 -13.756 1.00 81.75 95 PRO A CA 1
ATOM 764 C C . PRO A 1 95 ? 15.225 -11.927 -14.909 1.00 81.75 95 PRO A C 1
ATOM 766 O O . PRO A 1 95 ? 14.655 -12.707 -15.676 1.00 81.75 95 PRO A O 1
ATOM 769 N N . ALA A 1 96 ? 16.539 -11.708 -14.976 1.00 82.62 96 ALA A N 1
ATOM 770 C CA . ALA A 1 96 ? 17.396 -12.268 -16.025 1.00 82.62 96 ALA A CA 1
ATOM 771 C C . ALA A 1 96 ? 17.341 -13.805 -16.106 1.00 82.62 96 ALA A C 1
ATOM 773 O O . ALA A 1 96 ? 17.526 -14.390 -17.171 1.00 82.62 96 ALA A O 1
ATOM 774 N N . ALA A 1 97 ? 17.105 -14.491 -14.983 1.00 85.94 97 ALA A N 1
ATOM 775 C CA . ALA A 1 97 ? 16.916 -15.942 -14.970 1.00 85.94 97 ALA A CA 1
ATOM 776 C C . ALA A 1 97 ? 15.639 -16.372 -15.711 1.00 85.94 97 ALA A C 1
ATOM 778 O O . ALA A 1 97 ? 15.672 -17.367 -16.426 1.00 85.94 97 ALA A O 1
ATOM 779 N N . TRP A 1 98 ? 14.551 -15.605 -15.580 1.00 83.75 98 TRP A N 1
ATOM 780 C CA . TRP A 1 98 ? 13.296 -15.868 -16.284 1.00 83.75 98 TRP A CA 1
ATOM 781 C C . TRP A 1 98 ? 13.436 -15.564 -17.775 1.00 83.75 98 TRP A C 1
ATOM 783 O O . TRP A 1 98 ? 13.123 -16.412 -18.601 1.00 83.75 98 TRP A O 1
ATOM 793 N N . LEU A 1 99 ? 14.016 -14.412 -18.129 1.00 86.12 99 LEU A N 1
ATOM 794 C CA . LEU A 1 99 ? 14.228 -14.033 -19.532 1.00 86.12 99 LEU A CA 1
ATOM 795 C C . LEU A 1 99 ? 15.060 -15.071 -20.298 1.00 86.12 99 LEU A C 1
ATOM 797 O O . LEU A 1 99 ? 14.729 -15.398 -21.436 1.00 86.12 99 LEU A O 1
ATOM 801 N N . ARG A 1 100 ? 16.083 -15.648 -19.653 1.00 86.06 100 ARG A N 1
ATOM 802 C CA . ARG A 1 100 ? 16.918 -16.718 -20.226 1.00 86.06 100 ARG A CA 1
ATOM 803 C C . ARG A 1 100 ? 16.168 -18.019 -20.521 1.00 86.06 100 ARG A C 1
ATOM 805 O O . ARG A 1 100 ? 16.634 -18.786 -21.354 1.00 86.06 100 ARG A O 1
ATOM 812 N N . GLN A 1 101 ? 15.044 -18.273 -19.852 1.00 88.81 101 GLN A N 1
ATOM 813 C CA . GLN A 1 101 ? 14.192 -19.443 -20.105 1.00 88.81 101 GLN A CA 1
ATOM 814 C C . GLN A 1 101 ? 13.202 -19.212 -21.254 1.00 88.81 101 GLN A C 1
ATOM 816 O O . GLN A 1 101 ? 12.523 -20.144 -21.670 1.00 88.81 101 GLN A O 1
ATOM 821 N N . THR A 1 102 ? 13.102 -17.982 -21.758 1.00 85.31 102 THR A N 1
ATOM 822 C CA . THR A 1 102 ? 12.184 -17.612 -22.838 1.00 85.31 102 THR A CA 1
ATOM 823 C C . THR A 1 102 ? 12.939 -17.369 -24.142 1.00 85.31 102 THR A C 1
ATOM 825 O O . THR A 1 102 ? 14.136 -17.077 -24.145 1.00 85.31 102 THR A O 1
ATOM 828 N N . GLU A 1 103 ? 12.212 -17.368 -25.260 1.00 80.94 103 GLU A N 1
ATOM 829 C CA . GLU A 1 103 ? 12.746 -16.979 -26.574 1.00 80.94 103 GLU A CA 1
ATOM 830 C C . GLU A 1 103 ? 13.249 -15.524 -26.629 1.00 80.94 103 GLU A C 1
ATOM 832 O O . GLU A 1 103 ? 13.940 -15.141 -27.574 1.00 80.94 103 GLU A O 1
ATOM 837 N N . PHE A 1 104 ? 12.978 -14.710 -25.597 1.00 78.31 104 PHE A N 1
ATOM 838 C CA . PHE A 1 104 ? 13.574 -13.381 -25.454 1.00 78.31 104 PHE A CA 1
ATOM 839 C C . PHE A 1 104 ? 15.106 -13.434 -25.409 1.00 78.31 104 PHE A C 1
ATOM 841 O O . PHE A 1 104 ? 15.760 -12.510 -25.883 1.00 78.31 104 PHE A O 1
ATOM 848 N N . ASN A 1 105 ? 15.694 -14.530 -24.920 1.00 78.19 105 ASN A N 1
ATOM 849 C CA . ASN A 1 105 ? 17.145 -14.732 -24.927 1.00 78.19 105 ASN A CA 1
ATOM 850 C C . ASN A 1 105 ? 17.756 -14.690 -26.345 1.00 78.19 105 ASN A C 1
ATOM 852 O O . ASN A 1 105 ? 18.941 -14.407 -26.505 1.00 78.19 105 ASN A O 1
ATOM 856 N N . ASN A 1 106 ? 16.942 -14.948 -27.375 1.00 80.94 106 ASN A N 1
ATOM 857 C CA . ASN A 1 106 ? 17.344 -14.922 -28.779 1.00 80.94 106 ASN A CA 1
ATOM 858 C C . ASN A 1 106 ? 17.014 -13.580 -29.472 1.00 80.94 106 ASN A C 1
ATOM 860 O O . ASN A 1 106 ? 17.394 -13.375 -30.631 1.00 80.94 106 ASN A O 1
ATOM 864 N N . TRP A 1 107 ? 16.325 -12.652 -28.792 1.00 75.25 107 TRP A N 1
ATOM 865 C CA . TRP A 1 107 ? 16.003 -11.316 -29.303 1.00 75.25 107 TRP A CA 1
ATOM 866 C C . TRP A 1 107 ? 17.263 -10.420 -29.321 1.00 75.25 107 TRP A C 1
ATOM 868 O O . TRP A 1 107 ? 18.095 -10.506 -28.420 1.00 75.25 107 TRP A O 1
ATOM 878 N N . PRO A 1 108 ? 17.460 -9.551 -30.330 1.00 75.69 108 PRO A N 1
ATOM 879 C CA . PRO A 1 108 ? 16.544 -9.226 -31.417 1.00 75.69 108 PRO A CA 1
ATOM 880 C C . PRO A 1 108 ? 16.793 -10.054 -32.695 1.00 75.69 108 PRO A C 1
ATOM 882 O O . PRO A 1 108 ? 16.298 -9.732 -33.776 1.00 75.69 108 PRO A O 1
ATOM 885 N N . GLY A 1 109 ? 17.556 -11.145 -32.573 1.00 74.06 109 GLY A N 1
ATOM 886 C CA . GLY A 1 109 ? 17.888 -12.048 -33.667 1.00 74.06 109 GLY A CA 1
ATOM 887 C C . GLY A 1 109 ? 18.673 -11.377 -34.797 1.00 74.06 109 GLY A C 1
ATOM 888 O O . GLY A 1 109 ? 19.314 -10.340 -34.632 1.00 74.06 109 GLY A O 1
ATOM 889 N N . LYS A 1 110 ? 18.629 -11.991 -35.984 1.00 79.38 110 LYS A N 1
ATOM 890 C CA . LYS A 1 110 ? 19.238 -11.449 -37.216 1.00 79.38 110 LYS A CA 1
ATOM 891 C C . LYS A 1 110 ? 18.313 -10.482 -37.969 1.00 79.38 110 LYS A C 1
ATOM 893 O O . LYS A 1 110 ? 18.720 -9.908 -38.974 1.00 79.38 110 LYS A O 1
ATOM 898 N N . THR A 1 111 ? 17.063 -10.351 -37.530 1.00 75.00 111 THR A N 1
ATOM 899 C CA . THR A 1 111 ? 16.004 -9.611 -38.229 1.00 75.00 111 THR A CA 1
ATOM 900 C C . THR A 1 111 ? 15.884 -8.165 -37.767 1.00 75.00 111 THR A C 1
ATOM 902 O O . THR A 1 111 ? 15.342 -7.342 -38.504 1.00 75.00 111 THR A O 1
ATOM 905 N N . PHE A 1 112 ? 16.417 -7.822 -36.594 1.00 78.00 112 PHE A N 1
ATOM 906 C CA . PHE A 1 112 ? 16.397 -6.451 -36.108 1.00 78.00 112 PHE A CA 1
ATOM 907 C C . PHE A 1 112 ? 17.371 -5.562 -36.858 1.00 78.00 112 PHE A C 1
ATOM 909 O O . PHE A 1 112 ? 18.589 -5.748 -36.839 1.00 78.00 112 PHE A O 1
ATOM 916 N N . ARG A 1 113 ? 16.789 -4.563 -37.509 1.00 77.62 113 ARG A N 1
ATOM 917 C CA . ARG A 1 113 ? 17.493 -3.490 -38.188 1.00 77.62 113 ARG A CA 1
ATOM 918 C C . ARG A 1 113 ? 17.318 -2.254 -37.313 1.00 77.62 113 ARG A C 1
ATOM 920 O O . ARG A 1 113 ? 16.203 -1.733 -37.280 1.00 77.62 113 ARG A O 1
ATOM 927 N N . PRO A 1 114 ? 18.346 -1.819 -36.559 1.00 72.69 114 PRO A N 1
ATOM 928 C CA . PRO A 1 114 ? 18.230 -0.567 -35.832 1.00 72.69 114 PRO A CA 1
ATOM 929 C C . PRO A 1 114 ? 17.911 0.548 -36.838 1.00 72.69 114 PRO A C 1
ATOM 931 O O . PRO A 1 114 ? 18.396 0.478 -37.976 1.00 72.69 114 PRO A O 1
ATOM 934 N N . PRO A 1 115 ? 17.104 1.555 -36.456 1.00 76.69 115 PRO A N 1
ATOM 935 C CA . PRO A 1 115 ? 16.951 2.741 -37.282 1.00 76.69 115 PRO A CA 1
ATOM 936 C C . PRO A 1 115 ? 18.343 3.273 -37.604 1.00 76.69 115 PRO A C 1
ATOM 938 O O . PRO A 1 115 ? 19.240 3.216 -36.756 1.00 76.69 115 PRO A O 1
ATOM 941 N N . VAL A 1 116 ? 18.538 3.701 -38.853 1.00 70.50 116 VAL A N 1
ATOM 942 C CA . VAL A 1 116 ? 19.805 4.280 -39.296 1.00 70.50 116 VAL A CA 1
ATOM 943 C C . VAL A 1 116 ? 20.076 5.429 -38.339 1.00 70.50 116 VAL A C 1
ATOM 945 O O . VAL A 1 116 ? 19.344 6.414 -38.346 1.00 70.50 116 VAL A O 1
ATOM 948 N N . ALA A 1 117 ? 21.048 5.255 -37.443 1.00 63.94 117 ALA A N 1
ATOM 949 C CA . ALA A 1 117 ? 21.495 6.351 -36.612 1.00 63.94 117 ALA A CA 1
ATOM 950 C C . ALA A 1 117 ? 21.859 7.466 -37.588 1.00 63.94 117 ALA A C 1
ATOM 952 O O . ALA A 1 117 ? 22.631 7.215 -38.519 1.00 63.94 117 ALA A O 1
ATOM 953 N N . GLU A 1 118 ? 21.276 8.651 -37.421 1.00 49.69 118 GLU A N 1
ATOM 954 C CA . GLU A 1 118 ? 21.837 9.858 -38.008 1.00 49.69 118 GLU A CA 1
ATOM 955 C C . GLU A 1 118 ? 23.274 9.910 -37.494 1.00 49.69 118 GLU A C 1
ATOM 957 O O . GLU A 1 118 ? 23.536 10.254 -36.340 1.00 49.69 118 GLU A O 1
ATOM 962 N N . MET A 1 119 ? 24.211 9.395 -38.295 1.00 43.59 119 MET A N 1
ATOM 963 C CA . MET A 1 119 ? 25.614 9.498 -37.958 1.00 43.59 119 MET A CA 1
ATOM 964 C C . MET A 1 119 ? 25.867 10.994 -37.848 1.00 43.59 119 MET A C 1
ATOM 966 O O . MET A 1 119 ? 25.464 11.716 -38.765 1.00 43.59 119 MET A O 1
ATOM 970 N N . PRO A 1 120 ? 26.495 11.483 -36.765 1.00 44.06 120 PRO A N 1
ATOM 971 C CA . PRO A 1 120 ? 26.935 12.861 -36.756 1.00 44.06 120 PRO A CA 1
ATOM 972 C C . PRO A 1 120 ? 27.790 13.007 -38.005 1.00 44.06 120 PRO A C 1
ATOM 974 O O . PRO A 1 120 ? 28.757 12.260 -38.180 1.00 44.06 120 PRO A O 1
ATOM 977 N N . THR A 1 121 ? 27.364 13.879 -38.914 1.00 42.41 121 THR A N 1
ATOM 978 C CA . THR A 1 121 ? 28.126 14.249 -40.094 1.00 42.41 121 THR A CA 1
ATOM 979 C C . THR A 1 121 ? 29.437 14.793 -39.558 1.00 42.41 121 THR A C 1
ATOM 981 O O . THR A 1 121 ? 29.529 15.955 -39.167 1.00 42.41 121 THR A O 1
ATOM 984 N N . VAL A 1 122 ? 30.445 13.931 -39.429 1.00 41.84 122 VAL A N 1
ATOM 985 C CA . VAL A 1 122 ? 31.804 14.376 -39.187 1.00 41.84 122 VAL A CA 1
ATOM 986 C C . VAL A 1 122 ? 32.138 15.094 -40.477 1.00 41.84 122 VAL A C 1
ATOM 988 O O . VAL A 1 122 ? 32.416 14.455 -41.490 1.00 41.84 122 VAL A O 1
ATOM 991 N N . LEU A 1 123 ? 31.979 16.420 -40.461 1.00 36.50 123 LEU A N 1
ATOM 992 C CA . LEU A 1 123 ? 32.576 17.310 -41.436 1.00 36.50 123 LEU A CA 1
ATOM 993 C C . LEU A 1 123 ? 34.030 16.868 -41.525 1.00 36.50 123 LEU A C 1
ATOM 995 O O . LEU A 1 123 ? 34.821 17.094 -40.609 1.00 36.50 123 LEU A O 1
ATOM 999 N N . ALA A 1 124 ? 34.347 16.137 -42.590 1.00 36.12 124 ALA A N 1
ATOM 1000 C CA . ALA A 1 124 ? 35.712 15.869 -42.954 1.00 36.12 124 ALA A CA 1
ATOM 1001 C C . ALA A 1 124 ? 36.298 17.242 -43.265 1.00 36.12 124 ALA A C 1
ATOM 1003 O O . ALA A 1 124 ? 36.114 17.772 -44.358 1.00 36.12 124 ALA A O 1
ATOM 1004 N N . THR A 1 125 ? 36.945 17.850 -42.272 1.00 33.88 125 THR A N 1
ATOM 1005 C CA . THR A 1 125 ? 37.894 18.926 -42.503 1.00 33.88 125 THR A CA 1
ATOM 1006 C C . THR A 1 125 ? 38.984 18.309 -43.360 1.00 33.88 125 THR A C 1
ATOM 1008 O O . THR A 1 125 ? 39.933 17.704 -42.865 1.00 33.88 125 THR A O 1
ATOM 1011 N N . THR A 1 126 ? 38.804 18.393 -44.673 1.00 32.16 126 THR A N 1
ATOM 1012 C CA . THR A 1 126 ? 39.867 18.212 -45.644 1.00 32.16 126 THR A CA 1
ATOM 1013 C C . THR A 1 126 ? 40.863 19.329 -45.382 1.00 32.16 126 THR A C 1
ATOM 1015 O O . THR A 1 126 ? 40.737 20.427 -45.919 1.00 32.16 126 THR A O 1
ATOM 1018 N N . THR A 1 127 ? 41.850 19.079 -44.524 1.00 32.91 127 THR A N 1
ATOM 1019 C CA . THR A 1 127 ? 43.108 19.816 -44.586 1.00 32.91 127 THR A CA 1
ATOM 1020 C C . THR A 1 127 ? 43.776 19.417 -45.895 1.00 32.91 127 THR A C 1
ATOM 1022 O O . THR A 1 127 ? 44.541 18.455 -45.955 1.00 32.91 127 THR A O 1
ATOM 1025 N N . SER A 1 128 ? 43.412 20.109 -46.971 1.00 34.47 128 SER A N 1
ATOM 1026 C CA . SER A 1 128 ? 44.161 20.107 -48.216 1.00 34.47 128 SER A CA 1
ATOM 1027 C C . SER A 1 128 ? 45.474 20.842 -47.963 1.00 34.47 128 SER A C 1
ATOM 1029 O O . SER A 1 128 ? 45.519 22.070 -48.003 1.00 34.47 128 SER A O 1
ATOM 1031 N N . PHE A 1 129 ? 46.537 20.095 -47.690 1.00 33.09 129 PHE A N 1
ATOM 1032 C CA . PHE A 1 129 ? 47.890 20.576 -47.935 1.00 33.09 129 PHE A CA 1
ATOM 1033 C C . PHE A 1 129 ? 48.374 19.901 -49.219 1.00 33.09 129 PHE A C 1
ATOM 1035 O O . PHE A 1 129 ? 48.806 18.754 -49.203 1.00 33.09 129 PHE A O 1
ATOM 1042 N N . ALA A 1 130 ? 48.206 20.609 -50.333 1.00 35.56 130 ALA A N 1
ATOM 1043 C CA . ALA A 1 130 ? 48.953 20.411 -51.570 1.00 35.56 130 ALA A CA 1
ATOM 1044 C C . ALA A 1 130 ? 49.734 21.726 -51.765 1.00 35.56 130 ALA A C 1
ATOM 1046 O O . ALA A 1 130 ? 49.101 22.773 -51.873 1.00 35.56 130 ALA A O 1
ATOM 1047 N N . ASP A 1 131 ? 51.041 21.768 -51.481 1.00 34.59 131 ASP A N 1
ATOM 1048 C CA . ASP A 1 131 ? 52.214 21.396 -52.322 1.00 34.59 131 ASP A CA 1
ATOM 1049 C C . ASP A 1 131 ? 52.866 22.714 -52.857 1.00 34.59 131 ASP A C 1
ATOM 1051 O O . ASP A 1 131 ? 52.137 23.710 -52.871 1.00 34.59 131 ASP A O 1
ATOM 1055 N N . PRO A 1 132 ? 54.155 22.823 -53.293 1.00 44.34 132 PRO A N 1
ATOM 1056 C CA . PRO A 1 132 ? 55.007 21.736 -53.800 1.00 44.34 132 PRO A CA 1
ATOM 1057 C C . PRO A 1 132 ? 56.564 21.877 -53.606 1.00 44.34 132 PRO A C 1
ATOM 1059 O O . PRO A 1 132 ? 57.076 22.904 -53.174 1.00 44.34 132 PRO A O 1
ATOM 1062 N N . LEU A 1 133 ? 57.299 20.841 -54.054 1.00 39.72 133 LEU A N 1
ATOM 1063 C CA . LEU A 1 133 ? 58.721 20.779 -54.496 1.00 39.72 133 LEU A CA 1
ATOM 1064 C C . LEU A 1 133 ? 59.870 21.060 -53.493 1.00 39.72 133 LEU A C 1
ATOM 1066 O O . LEU A 1 133 ? 60.199 22.212 -53.246 1.00 39.72 133 LEU A O 1
ATOM 1070 N N . ASP A 1 134 ? 60.629 20.021 -53.109 1.00 33.34 134 ASP A N 1
ATOM 1071 C CA . ASP A 1 134 ? 62.086 19.968 -53.371 1.00 33.34 134 ASP A CA 1
ATOM 1072 C C . ASP A 1 134 ? 62.627 18.523 -53.263 1.00 33.34 134 ASP A C 1
ATOM 1074 O O . ASP A 1 134 ? 62.043 17.668 -52.597 1.00 33.34 134 ASP A O 1
ATOM 1078 N N . GLY A 1 135 ? 63.686 18.233 -54.020 1.00 34.31 135 GLY A N 1
ATOM 1079 C CA . GLY A 1 135 ? 64.089 16.907 -54.484 1.00 34.31 135 GLY A CA 1
ATOM 1080 C C . GLY A 1 135 ? 64.726 15.947 -53.472 1.00 34.31 135 GLY A C 1
ATOM 1081 O O . GLY A 1 135 ? 65.188 16.312 -52.397 1.00 34.31 135 GLY A O 1
ATOM 1082 N N . GLY A 1 136 ? 64.808 14.673 -53.876 1.00 28.95 136 GLY A N 1
ATOM 1083 C CA . GLY A 1 136 ? 65.572 13.663 -53.141 1.00 28.95 136 GLY A CA 1
ATOM 1084 C C . GLY A 1 136 ? 65.184 12.215 -53.443 1.00 28.95 136 GLY A C 1
ATOM 1085 O O . GLY A 1 136 ? 64.401 11.616 -52.722 1.00 28.95 136 GLY A O 1
ATOM 1086 N N . ASN A 1 137 ? 65.752 11.675 -54.521 1.00 38.62 137 ASN A N 1
ATOM 1087 C CA . ASN A 1 137 ? 66.094 10.270 -54.782 1.00 38.62 137 ASN A CA 1
ATOM 1088 C C . ASN A 1 137 ? 65.562 9.175 -53.814 1.00 38.62 137 ASN A C 1
ATOM 1090 O O . ASN A 1 137 ? 66.007 9.070 -52.672 1.00 38.62 137 ASN A O 1
ATOM 1094 N N . GLY A 1 138 ? 64.732 8.252 -54.319 1.00 35.25 138 GLY A N 1
ATOM 1095 C CA . GLY A 1 138 ? 64.428 6.997 -53.620 1.00 35.25 138 GLY A CA 1
ATOM 1096 C C . GLY A 1 138 ? 63.213 6.256 -54.174 1.00 35.25 138 GLY A C 1
ATOM 1097 O O . GLY A 1 138 ? 62.102 6.412 -53.679 1.00 35.25 138 GLY A O 1
ATOM 1098 N N . GLY A 1 139 ? 63.417 5.429 -55.202 1.00 45.38 139 GLY A N 1
ATOM 1099 C CA . GLY A 1 139 ? 62.367 4.624 -55.825 1.00 45.38 139 GLY A CA 1
ATOM 1100 C C . GLY A 1 139 ? 61.650 3.689 -54.845 1.00 45.38 139 GLY A C 1
ATOM 1101 O O . GLY A 1 139 ? 62.162 2.627 -54.501 1.00 45.38 139 GLY A O 1
ATOM 1102 N N . ARG A 1 140 ? 60.428 4.054 -54.446 1.00 43.53 140 ARG A N 1
ATOM 1103 C CA . ARG A 1 140 ? 59.435 3.170 -53.822 1.00 43.53 140 ARG A CA 1
ATOM 1104 C C . ARG A 1 140 ? 58.063 3.528 -54.385 1.00 43.53 140 ARG A C 1
ATOM 1106 O O . ARG A 1 140 ? 57.489 4.562 -54.072 1.00 43.53 140 ARG A O 1
ATOM 1113 N N . GLY A 1 141 ? 57.624 2.703 -55.334 1.00 42.69 141 GLY A N 1
ATOM 1114 C CA . GLY A 1 141 ? 56.526 3.000 -56.247 1.00 42.69 141 GLY A CA 1
ATOM 1115 C C . GLY A 1 141 ? 55.169 3.173 -55.572 1.00 42.69 141 GLY A C 1
ATOM 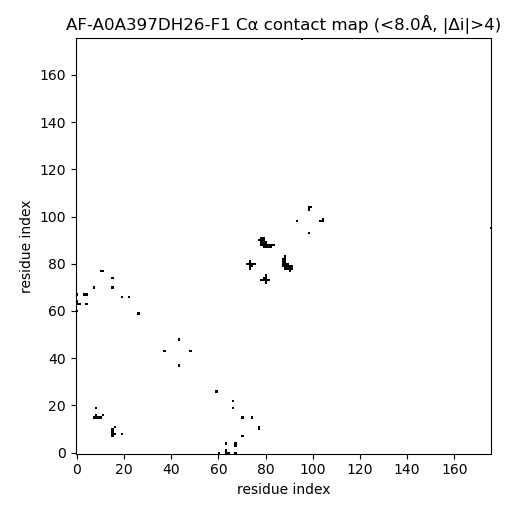1116 O O . GLY A 1 141 ? 54.897 2.584 -54.529 1.00 42.69 141 GLY A O 1
ATOM 1117 N N . VAL A 1 142 ? 54.311 3.927 -56.262 1.00 53.38 142 VAL A N 1
ATOM 1118 C CA . VAL A 1 142 ? 52.881 4.220 -56.026 1.00 53.38 142 VAL A CA 1
ATOM 1119 C C . VAL A 1 142 ? 52.077 3.064 -55.394 1.00 53.38 142 VAL A C 1
ATOM 1121 O O . VAL A 1 142 ? 51.147 3.286 -54.621 1.00 53.38 142 VAL A O 1
ATOM 1124 N N . TRP A 1 143 ? 52.466 1.817 -55.663 1.00 42.78 143 TRP A N 1
ATOM 1125 C CA . TRP A 1 143 ? 51.889 0.602 -55.087 1.00 42.78 143 TRP A CA 1
ATOM 1126 C C . TRP A 1 143 ? 52.089 0.440 -53.568 1.00 42.78 143 TRP A C 1
ATOM 1128 O O . TRP A 1 143 ? 51.205 -0.097 -52.903 1.00 42.78 143 TRP A O 1
ATOM 1138 N N . GLN A 1 144 ? 53.195 0.921 -52.987 1.00 49.56 144 GLN A N 1
ATOM 1139 C CA . GLN A 1 144 ? 53.418 0.875 -51.532 1.00 49.56 144 GLN A CA 1
ATOM 1140 C C . GLN A 1 144 ? 52.542 1.892 -50.791 1.00 49.56 144 GLN A C 1
ATOM 1142 O O . GLN A 1 144 ? 52.003 1.587 -49.727 1.00 49.56 144 GLN A O 1
ATOM 1147 N N . SER A 1 145 ? 52.335 3.068 -51.385 1.00 51.94 145 SER A N 1
ATOM 1148 C CA . SER A 1 145 ? 51.448 4.111 -50.862 1.00 51.94 145 SER A CA 1
ATOM 1149 C C . SER A 1 145 ? 49.995 3.632 -50.844 1.00 51.94 145 SER A C 1
ATOM 1151 O O . SER A 1 145 ? 49.309 3.765 -49.833 1.00 51.94 145 SER A O 1
ATOM 1153 N N . LEU A 1 146 ? 49.544 2.988 -51.928 1.00 52.28 146 LEU A N 1
ATOM 1154 C CA . LEU A 1 146 ? 48.213 2.377 -52.006 1.00 52.28 146 LEU A CA 1
ATOM 1155 C C . LEU A 1 146 ? 48.029 1.249 -50.981 1.00 52.28 146 LEU A C 1
ATOM 1157 O O . LEU A 1 146 ? 46.985 1.182 -50.333 1.00 52.28 146 LEU A O 1
ATOM 1161 N N . ALA A 1 147 ? 49.040 0.399 -50.778 1.00 57.81 147 ALA A N 1
ATOM 1162 C CA . ALA A 1 147 ? 48.976 -0.681 -49.793 1.00 57.81 147 ALA A CA 1
ATOM 1163 C C . ALA A 1 147 ? 48.823 -0.156 -48.353 1.00 57.81 147 ALA A C 1
ATOM 1165 O O . ALA A 1 147 ? 48.038 -0.706 -47.580 1.00 57.81 147 ALA A O 1
ATOM 1166 N N . LEU A 1 148 ? 49.514 0.935 -48.002 1.00 58.50 148 LEU A N 1
ATOM 1167 C CA . LEU A 1 148 ? 49.397 1.565 -46.683 1.00 58.50 148 LEU A CA 1
ATOM 1168 C C . LEU A 1 148 ? 48.027 2.223 -46.470 1.00 58.50 148 LEU A C 1
ATOM 1170 O O . LEU A 1 148 ? 47.462 2.107 -45.383 1.00 58.50 148 LEU A O 1
ATOM 1174 N N . VAL A 1 149 ? 47.455 2.846 -47.505 1.00 60.38 149 VAL A N 1
ATOM 1175 C CA . VAL A 1 149 ? 46.103 3.427 -47.438 1.00 60.38 149 VAL A CA 1
ATOM 1176 C C . VAL A 1 149 ? 45.048 2.333 -47.255 1.00 60.38 149 VAL A C 1
ATOM 1178 O O . VAL A 1 149 ? 44.200 2.438 -46.369 1.00 60.38 149 VAL A O 1
ATOM 1181 N N . VAL A 1 150 ? 45.126 1.241 -48.023 1.00 62.91 150 VAL A N 1
ATOM 1182 C CA . VAL A 1 150 ? 44.188 0.111 -47.902 1.00 62.91 150 VAL A CA 1
ATOM 1183 C C . VAL A 1 150 ? 44.309 -0.564 -46.532 1.00 62.91 150 VAL A C 1
ATOM 1185 O O . VAL A 1 150 ? 43.291 -0.860 -45.904 1.00 62.91 150 VAL A O 1
ATOM 1188 N N . ALA A 1 151 ? 45.532 -0.753 -46.025 1.00 63.53 151 ALA A N 1
ATOM 1189 C CA . ALA A 1 151 ? 45.757 -1.304 -44.691 1.00 63.53 151 ALA A CA 1
ATOM 1190 C C . ALA A 1 151 ? 45.204 -0.383 -43.589 1.00 63.53 151 ALA A C 1
ATOM 1192 O O . ALA A 1 151 ? 44.532 -0.861 -42.675 1.00 63.53 151 ALA A O 1
ATOM 1193 N N . GLY A 1 152 ? 45.410 0.934 -43.698 1.00 67.81 152 GLY A N 1
ATOM 1194 C CA . GLY A 1 152 ? 44.873 1.919 -42.755 1.00 67.81 152 GLY A CA 1
ATOM 1195 C C . GLY A 1 152 ? 43.343 1.921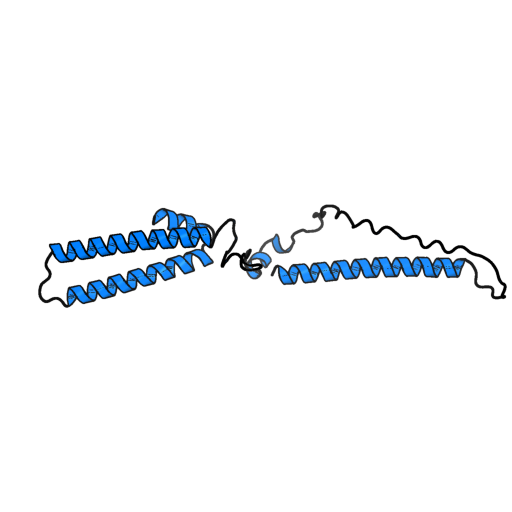 -42.707 1.00 67.81 152 GLY A C 1
ATOM 1196 O O . GLY A 1 152 ? 42.758 1.896 -41.623 1.00 67.81 152 GLY A O 1
ATOM 1197 N N . VAL A 1 153 ? 42.685 1.851 -43.870 1.00 67.44 153 VAL A N 1
ATOM 1198 C CA . VAL A 1 153 ? 41.219 1.742 -43.961 1.00 67.44 153 VAL A CA 1
ATOM 1199 C C . VAL A 1 153 ? 40.730 0.420 -43.364 1.00 67.44 153 VAL A C 1
ATOM 1201 O O . VAL A 1 153 ? 39.773 0.417 -42.591 1.00 67.44 153 VAL A O 1
ATOM 1204 N N . ALA A 1 154 ? 41.400 -0.702 -43.646 1.00 65.00 154 ALA A N 1
ATOM 1205 C CA . ALA A 1 154 ? 41.026 -2.006 -43.097 1.00 65.00 154 ALA A CA 1
ATOM 1206 C C . ALA A 1 154 ? 41.151 -2.055 -41.563 1.00 65.00 154 ALA A C 1
ATOM 1208 O O . ALA A 1 154 ? 40.250 -2.559 -40.887 1.00 65.00 154 ALA A O 1
ATOM 1209 N N . VAL A 1 155 ? 42.224 -1.484 -41.004 1.00 71.62 155 VAL A N 1
ATOM 1210 C CA . VAL A 1 155 ? 42.427 -1.373 -39.550 1.00 71.62 155 VAL A CA 1
ATOM 1211 C C . VAL A 1 155 ? 41.397 -0.432 -38.924 1.00 71.62 155 VAL A C 1
ATOM 1213 O O . VAL A 1 155 ? 40.843 -0.762 -37.875 1.00 71.62 155 VAL A O 1
ATOM 1216 N N . GLY A 1 156 ? 41.069 0.685 -39.580 1.00 69.06 156 GLY A N 1
ATOM 1217 C CA . GLY A 1 156 ? 40.017 1.606 -39.139 1.00 69.06 156 GLY A CA 1
ATOM 1218 C C . GLY A 1 156 ? 38.639 0.939 -39.082 1.00 69.06 156 GLY A C 1
ATOM 1219 O O . GLY A 1 156 ? 37.966 0.987 -38.051 1.00 69.06 156 GLY A O 1
ATOM 1220 N N . VAL A 1 157 ? 38.253 0.224 -40.145 1.00 67.06 157 VAL A N 1
ATOM 1221 C CA . VAL A 1 157 ? 36.982 -0.519 -40.221 1.00 67.06 157 VAL A CA 1
ATOM 1222 C C . VAL A 1 157 ? 36.936 -1.659 -39.197 1.00 67.06 157 VAL A C 1
ATOM 1224 O O . VAL A 1 157 ? 35.898 -1.899 -38.572 1.00 67.06 157 VAL A O 1
ATOM 1227 N N . TRP A 1 158 ? 38.053 -2.361 -38.981 1.00 67.25 158 TRP A N 1
ATOM 1228 C CA . TRP A 1 158 ? 38.145 -3.406 -37.961 1.00 67.25 158 TRP A CA 1
ATOM 1229 C C . TRP A 1 158 ? 38.038 -2.828 -36.543 1.00 67.25 158 TRP A C 1
ATOM 1231 O O . TRP A 1 158 ? 37.231 -3.312 -35.747 1.00 67.25 158 TRP A O 1
ATOM 1241 N N . GLY A 1 159 ? 38.763 -1.747 -36.247 1.00 72.44 159 GLY A N 1
ATOM 1242 C CA . GLY A 1 159 ? 38.702 -1.044 -34.965 1.00 72.44 159 GLY A CA 1
ATOM 1243 C C . GLY A 1 159 ? 37.304 -0.503 -34.656 1.00 72.44 159 GLY A C 1
ATOM 1244 O O . GLY A 1 159 ? 36.825 -0.633 -33.526 1.00 72.44 159 GLY A O 1
ATOM 1245 N N . GLN A 1 160 ? 36.603 0.016 -35.668 1.00 64.62 160 GLN A N 1
ATOM 1246 C CA . GLN A 1 160 ? 35.221 0.472 -35.538 1.00 64.62 160 GLN A CA 1
ATOM 1247 C C . GLN A 1 160 ? 34.271 -0.691 -35.209 1.00 64.62 160 GLN A C 1
ATOM 1249 O O . GLN A 1 160 ? 33.518 -0.613 -34.236 1.00 64.62 160 GLN A O 1
ATOM 1254 N N . ARG A 1 161 ? 34.372 -1.823 -35.920 1.00 63.91 161 ARG A N 1
ATOM 1255 C CA . ARG A 1 161 ? 33.569 -3.027 -35.623 1.00 63.91 161 ARG A CA 1
ATOM 1256 C C . ARG A 1 161 ? 33.841 -3.605 -34.237 1.00 63.91 161 ARG A C 1
ATOM 1258 O O . ARG A 1 161 ? 32.917 -4.093 -33.584 1.00 63.91 161 ARG A O 1
ATOM 1265 N N . VAL A 1 162 ? 35.092 -3.580 -33.780 1.00 66.12 162 VAL A N 1
ATOM 1266 C CA . VAL A 1 162 ? 35.457 -4.040 -32.434 1.00 66.12 162 VAL A CA 1
ATOM 1267 C C . VAL A 1 162 ? 34.867 -3.100 -31.380 1.00 66.12 162 VAL A C 1
ATOM 1269 O O . VAL A 1 162 ? 34.206 -3.582 -30.459 1.00 66.12 162 VAL A O 1
ATOM 1272 N N . ARG A 1 163 ? 34.989 -1.774 -31.543 1.00 62.84 163 ARG A N 1
ATOM 1273 C CA . ARG A 1 163 ? 34.359 -0.791 -30.638 1.00 62.84 163 ARG A CA 1
ATOM 1274 C C . ARG A 1 163 ? 32.847 -0.949 -30.571 1.00 62.84 163 ARG A C 1
ATOM 1276 O O . ARG A 1 163 ? 32.303 -0.946 -29.473 1.00 62.84 163 ARG A O 1
ATOM 1283 N N . GLU A 1 164 ? 32.172 -1.157 -31.696 1.00 61.81 164 GLU A N 1
ATOM 1284 C CA . GLU A 1 164 ? 30.724 -1.394 -31.719 1.00 61.81 164 GLU A CA 1
ATOM 1285 C C . GLU A 1 164 ? 30.319 -2.684 -30.992 1.00 61.81 164 GLU A C 1
ATOM 1287 O O . GLU A 1 164 ? 29.259 -2.728 -30.367 1.00 61.81 164 GLU A O 1
ATOM 1292 N N . ARG A 1 165 ? 31.137 -3.744 -31.053 1.00 57.53 165 ARG A N 1
ATOM 1293 C CA . ARG A 1 165 ? 30.892 -4.985 -30.297 1.00 57.53 165 ARG A CA 1
ATOM 1294 C C . ARG A 1 165 ? 31.116 -4.794 -28.797 1.00 57.53 165 ARG A C 1
ATOM 1296 O O . ARG A 1 165 ? 30.326 -5.302 -28.005 1.00 57.53 165 ARG A O 1
ATOM 1303 N N . TYR A 1 166 ? 32.155 -4.057 -28.404 1.00 55.03 166 TYR A N 1
ATOM 1304 C CA . TYR A 1 166 ? 32.433 -3.757 -26.995 1.00 55.03 166 TYR A CA 1
ATOM 1305 C C . TYR A 1 166 ? 31.412 -2.788 -26.385 1.00 55.03 166 TYR A C 1
ATOM 1307 O O . TYR A 1 166 ? 30.981 -2.999 -25.252 1.00 55.03 166 TYR A O 1
ATOM 1315 N N . ALA A 1 167 ? 30.984 -1.768 -27.133 1.00 55.22 167 ALA A N 1
ATOM 1316 C CA . ALA A 1 167 ? 29.945 -0.835 -26.707 1.00 55.22 167 ALA A CA 1
ATOM 1317 C C . ALA A 1 167 ? 28.609 -1.558 -26.496 1.00 55.22 167 ALA A C 1
ATOM 1319 O O . ALA A 1 167 ? 28.014 -1.408 -25.435 1.00 55.22 167 ALA A O 1
ATOM 1320 N N . ARG A 1 168 ? 28.211 -2.428 -27.440 1.00 55.47 168 ARG A N 1
ATOM 1321 C CA . ARG A 1 168 ? 27.014 -3.274 -27.311 1.00 55.47 168 ARG A CA 1
ATOM 1322 C C . ARG A 1 168 ? 27.033 -4.106 -26.026 1.00 55.47 168 ARG A C 1
ATOM 1324 O O . ARG A 1 168 ? 26.063 -4.075 -25.286 1.00 55.47 168 ARG A O 1
ATOM 1331 N N . ARG A 1 169 ? 28.148 -4.774 -25.703 1.00 54.28 169 ARG A N 1
ATOM 1332 C CA . ARG A 1 169 ? 28.280 -5.575 -24.466 1.00 54.28 169 ARG A CA 1
ATOM 1333 C C . ARG A 1 169 ? 28.092 -4.748 -23.189 1.00 54.28 169 ARG A C 1
ATOM 1335 O O . ARG A 1 169 ? 27.311 -5.144 -22.335 1.00 54.28 169 ARG A O 1
ATOM 1342 N N . ARG A 1 170 ? 28.713 -3.566 -23.100 1.00 46.75 1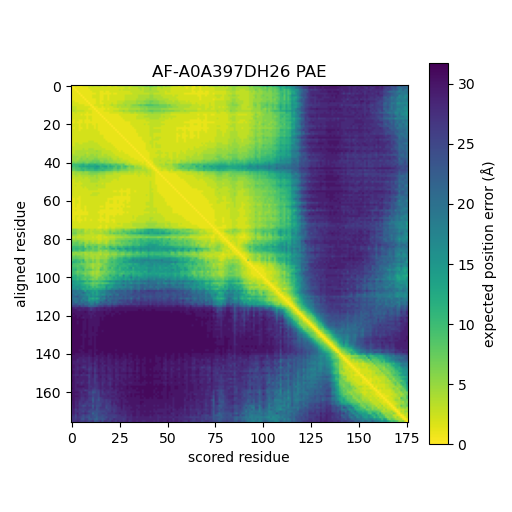70 ARG A N 1
ATOM 1343 C CA . ARG A 1 170 ? 28.554 -2.668 -21.938 1.00 46.75 170 ARG A CA 1
ATOM 1344 C C . ARG A 1 170 ? 27.138 -2.117 -21.775 1.00 46.75 170 ARG A C 1
ATOM 1346 O O . ARG A 1 170 ? 26.735 -1.826 -20.654 1.00 46.75 170 ARG A O 1
ATOM 1353 N N . SER A 1 171 ? 26.403 -1.937 -22.871 1.00 50.31 171 SER A N 1
ATOM 1354 C CA . SER A 1 171 ? 24.994 -1.546 -22.813 1.00 50.31 171 SER A CA 1
ATOM 1355 C C . SER A 1 171 ? 24.135 -2.649 -22.195 1.00 50.31 171 SER A C 1
ATOM 1357 O O . SER A 1 171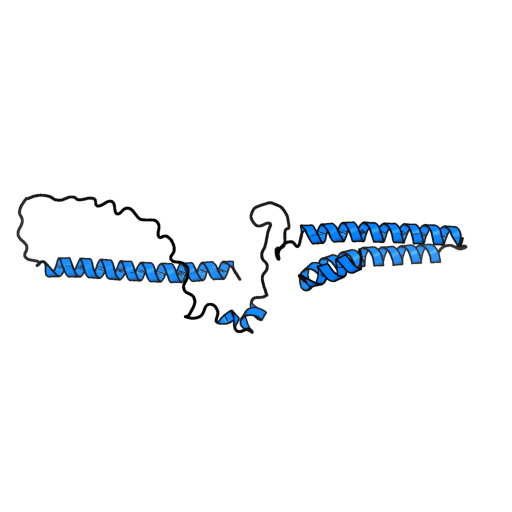 ? 23.235 -2.336 -21.429 1.00 50.31 171 SER A O 1
ATOM 1359 N N . TYR A 1 172 ? 24.434 -3.921 -22.477 1.00 50.91 172 TYR A N 1
ATOM 1360 C CA . TYR A 1 172 ? 23.685 -5.057 -21.932 1.00 50.91 172 TYR A CA 1
ATOM 1361 C C . TYR A 1 172 ? 23.994 -5.322 -20.456 1.00 50.91 172 TYR A C 1
ATOM 1363 O O . TYR A 1 172 ? 23.066 -5.579 -19.701 1.00 50.91 172 TYR A O 1
ATOM 1371 N N . ASP A 1 173 ? 25.245 -5.146 -20.020 1.00 44.97 173 ASP A N 1
ATOM 1372 C CA . ASP A 1 173 ? 25.616 -5.253 -18.597 1.00 44.97 173 ASP A CA 1
ATOM 1373 C C . ASP A 1 173 ? 24.999 -4.139 -17.723 1.00 44.97 173 ASP A C 1
ATOM 1375 O O . ASP A 1 173 ? 24.999 -4.243 -16.504 1.00 44.97 173 ASP A O 1
ATOM 1379 N N . ARG A 1 174 ? 24.492 -3.052 -18.328 1.00 45.38 174 ARG A N 1
ATOM 1380 C CA . ARG A 1 174 ? 23.718 -2.002 -17.635 1.00 45.38 174 ARG A CA 1
ATOM 1381 C C . ARG A 1 174 ? 22.208 -2.257 -17.615 1.00 45.38 174 ARG A C 1
ATOM 1383 O O . ARG A 1 174 ? 21.500 -1.545 -16.910 1.00 45.38 174 ARG A O 1
ATOM 1390 N N . LEU A 1 175 ? 21.720 -3.182 -18.440 1.00 44.94 175 LEU A N 1
ATOM 1391 C CA . LEU A 1 175 ? 20.298 -3.510 -18.595 1.00 44.94 175 LEU A CA 1
ATOM 1392 C C . LEU A 1 175 ? 19.926 -4.843 -17.914 1.00 44.94 175 LEU A C 1
ATOM 1394 O O . LEU A 1 175 ? 18.756 -5.223 -17.941 1.00 44.94 175 LEU A O 1
ATOM 1398 N N . LEU A 1 176 ? 20.911 -5.537 -17.332 1.00 39.94 176 LEU A N 1
ATOM 1399 C CA . LEU A 1 176 ? 20.790 -6.742 -16.504 1.00 39.94 176 LEU A CA 1
ATOM 1400 C C . LEU A 1 176 ? 21.189 -6.425 -15.061 1.00 39.94 176 LEU A C 1
ATOM 1402 O O . LEU A 1 176 ? 20.642 -7.105 -14.164 1.00 39.94 176 LEU A O 1
#